Protein AF-A0A7D5NXC2-F1 (afdb_monomer_lite)

Radius of gyration: 28.11 Å; chains: 1; bounding box: 72×36×76 Å

Foldseek 3Di:
DPPVVVVVVVVVVVVVVVVVVVVVVVVVCCLVVVLVVVLVVLLVVLLVVLVVLLVVLLVVLVVPDPDPCNVVLNVLLVVLSVQLSVCVSVVNNVRSLVSLVVNCCALVDPPHPDPDPVSSVSSVVSSVVNNVSSVVSVVVSVVSHPDDPPVPPPDPVSVCLLCVLVPDPLSLVLLVVQVVHKDALVRSCVVSVHDNVRSCVSVVSCVVSVQWDADPPRRIIHGDPSVVVSSVVVVVVCVVVVVD

Secondary structure (DSSP, 8-state):
--HHHHHHHHHHHHHHHHHHHHHHHHHHHHHHHHHHHHHHHHHHHHHHHHHHHHHHHHHHHHHH---TTHHHHHHHHHHHHHHHHHHHHTT-HHHHHHHHHHHHHHHSSTT-----HHHHHHHHHHHHHHHHHHHHHHHHHHHSSS----S-TT-HHHHHHHHGGGSSHHHHHHHHHHHS--B-HHHHHHHHT--HHHHHHHHHHHHHTTSEEE-TTT--EEE-HHHHHHHHHHHHHHHHHTT-

Sequence (244 aa):
MSTDQNEIVERLEALHKDIKELNCMISEAKGDGFRNIIQSKMVELMSETNMERMRSNLDALVASSECPNRKACLEKIRDALALSVSRYKNDDFEGAMLSIKELEGILCSNSSPCKDSACSSIAQNLLRDTKLTMEISEKIKANIGPSVQRDVADDPEGIARALDPLSYPVRVRILLKLDAGESSFSDLSSSLGLRTGHLQHHLRPLCDAGYVSKARGRGRYAITVRGRKALDGAKKLVADIGQE

pLDDT: mean 76.18, std 14.81, range [38.31, 96.94]

Structure (mmCIF, N/CA/C/O backbone):
data_AF-A0A7D5NXC2-F1
#
_entry.id   AF-A0A7D5NXC2-F1
#
loop_
_atom_site.group_PDB
_atom_site.id
_atom_site.type_symbol
_atom_site.label_atom_id
_atom_site.label_alt_id
_atom_site.label_comp_id
_atom_site.label_asym_id
_atom_site.label_entity_id
_atom_site.label_seq_id
_atom_site.pdbx_PDB_ins_code
_atom_site.Cartn_x
_atom_site.Cartn_y
_atom_site.Cartn_z
_atom_site.occupancy
_atom_site.B_iso_or_equiv
_atom_site.auth_seq_id
_atom_site.auth_comp_id
_atom_site.auth_asym_id
_atom_site.auth_atom_id
_atom_site.pdbx_PDB_model_num
ATOM 1 N N . MET A 1 1 ? -44.222 11.421 37.371 1.00 50.66 1 MET A N 1
ATOM 2 C CA . MET A 1 1 ? -42.767 11.655 37.228 1.00 50.66 1 MET A CA 1
ATOM 3 C C . MET A 1 1 ? -42.072 10.659 36.288 1.00 50.66 1 MET A C 1
ATOM 5 O O . MET A 1 1 ? -40.883 10.816 36.077 1.00 50.66 1 MET A O 1
ATOM 9 N N . SER A 1 2 ? -42.765 9.674 35.693 1.00 59.94 2 SER A N 1
ATOM 10 C CA . SER A 1 2 ? -42.147 8.661 34.814 1.00 59.94 2 SER A CA 1
ATOM 11 C C . SER A 1 2 ? -42.141 9.022 33.321 1.00 59.94 2 SER A C 1
ATOM 13 O O . SER A 1 2 ? -41.259 8.576 32.599 1.00 59.94 2 SER A O 1
ATOM 15 N N . THR A 1 3 ? -43.096 9.831 32.853 1.00 57.41 3 THR A N 1
ATOM 16 C CA . THR A 1 3 ? -43.279 10.120 31.419 1.00 57.41 3 THR A CA 1
ATOM 17 C C . THR A 1 3 ? -42.193 11.041 30.850 1.00 57.41 3 THR A C 1
ATOM 19 O O . THR A 1 3 ? -41.604 10.706 29.830 1.00 57.41 3 THR A O 1
ATOM 22 N N . ASP A 1 4 ? -41.833 12.119 31.560 1.00 63.38 4 ASP A N 1
ATOM 23 C CA . ASP A 1 4 ? -40.753 13.039 31.148 1.00 63.38 4 ASP A CA 1
ATOM 24 C C . ASP A 1 4 ? -39.370 12.373 31.135 1.00 63.38 4 ASP A C 1
ATOM 26 O O . ASP A 1 4 ? -38.521 12.696 30.308 1.00 63.38 4 ASP A O 1
ATOM 30 N N . GLN A 1 5 ? -39.117 11.427 32.048 1.00 65.62 5 GLN A N 1
ATOM 31 C CA . GLN A 1 5 ? -37.842 10.707 32.070 1.00 65.62 5 GLN A CA 1
ATOM 32 C C . GLN A 1 5 ? -37.715 9.740 30.890 1.00 65.62 5 GLN A C 1
ATOM 34 O O . GLN A 1 5 ? -36.628 9.635 30.328 1.00 65.62 5 GLN A O 1
ATOM 39 N N . ASN A 1 6 ? -38.806 9.086 30.481 1.00 69.38 6 ASN A N 1
ATOM 40 C CA . ASN A 1 6 ? -38.804 8.233 29.292 1.00 69.38 6 ASN A CA 1
ATOM 41 C C . ASN A 1 6 ? -38.599 9.040 28.006 1.00 69.38 6 ASN A C 1
ATOM 43 O O . ASN A 1 6 ? -37.817 8.626 27.158 1.00 69.38 6 ASN A O 1
ATOM 47 N N . GLU A 1 7 ? -39.218 10.217 27.891 1.00 78.94 7 GLU A N 1
ATOM 48 C CA . GLU A 1 7 ? -39.054 11.067 26.705 1.00 78.94 7 GLU A CA 1
ATOM 49 C C . GLU A 1 7 ? -37.614 11.604 26.573 1.00 78.94 7 GLU A C 1
ATOM 51 O O . GLU A 1 7 ? -37.062 11.702 25.475 1.00 78.94 7 GLU A O 1
ATOM 56 N N . ILE A 1 8 ? -36.954 11.902 27.698 1.00 77.38 8 ILE A N 1
ATOM 57 C CA . ILE A 1 8 ? -35.538 12.299 27.711 1.00 77.38 8 ILE A CA 1
ATOM 58 C C . ILE A 1 8 ? -34.628 11.131 27.306 1.00 77.38 8 ILE A C 1
ATOM 60 O O . ILE A 1 8 ? -33.656 11.344 26.578 1.00 77.38 8 ILE A O 1
ATOM 64 N N . VAL A 1 9 ? -34.928 9.908 27.753 1.00 75.81 9 VAL A N 1
ATOM 65 C CA . VAL A 1 9 ? -34.158 8.708 27.389 1.00 75.81 9 VAL A CA 1
ATOM 66 C C . VAL A 1 9 ? -34.304 8.395 25.899 1.00 75.81 9 VAL A C 1
ATOM 68 O O . VAL A 1 9 ? -33.286 8.220 25.235 1.00 75.81 9 VAL A O 1
ATOM 71 N N . GLU A 1 10 ? -35.515 8.447 25.341 1.00 80.31 10 GLU A N 1
ATOM 72 C CA . GLU A 1 10 ? -35.737 8.248 23.900 1.00 80.31 10 GLU A CA 1
ATOM 73 C C . GLU A 1 10 ? -34.983 9.281 23.051 1.00 80.31 10 GLU A C 1
ATOM 75 O O . GLU A 1 10 ? -34.339 8.935 22.058 1.00 80.31 10 GLU A O 1
ATOM 80 N N . ARG A 1 11 ? -34.983 10.557 23.462 1.00 75.44 11 ARG A N 1
ATOM 81 C CA . ARG A 1 11 ? -34.217 11.600 22.759 1.00 75.44 11 ARG A CA 1
ATOM 82 C C . ARG A 1 11 ? -32.708 11.393 22.864 1.00 75.44 11 ARG A C 1
ATOM 84 O O . ARG A 1 11 ? -31.993 11.698 21.911 1.00 75.44 11 ARG A O 1
ATOM 91 N N . LEU A 1 12 ? -32.211 10.878 23.990 1.00 71.00 12 LEU A N 1
ATOM 92 C CA . LEU A 1 12 ? -30.797 10.531 24.158 1.00 71.00 12 LEU A CA 1
ATOM 93 C C . LEU A 1 12 ? -30.394 9.327 23.302 1.00 71.00 12 LEU A C 1
ATOM 95 O O . LEU A 1 12 ? -29.279 9.304 22.781 1.00 71.00 12 LEU A O 1
ATOM 99 N N . GLU A 1 13 ? -31.270 8.340 23.142 1.00 67.50 13 GLU A N 1
ATOM 100 C CA . GLU A 1 13 ? -31.037 7.189 22.268 1.00 67.50 13 GLU A CA 1
ATOM 101 C C . GLU A 1 13 ? -31.033 7.597 20.790 1.00 67.50 13 GLU A C 1
ATOM 103 O O . GLU A 1 13 ? -30.129 7.199 20.050 1.00 67.50 13 GLU A O 1
ATOM 108 N N . ALA A 1 14 ? -31.959 8.471 20.381 1.00 67.56 14 ALA A N 1
ATOM 109 C CA . ALA A 1 14 ? -31.992 9.043 19.036 1.00 67.56 14 ALA A CA 1
ATOM 110 C C . ALA A 1 14 ? -30.714 9.842 18.717 1.00 67.56 14 ALA A C 1
ATOM 112 O O . ALA A 1 14 ? -30.068 9.603 17.700 1.00 67.56 14 ALA A O 1
ATOM 113 N N . LEU A 1 15 ? -30.265 10.705 19.635 1.00 67.50 15 LEU A N 1
ATOM 114 C CA . LEU A 1 15 ? -29.015 11.460 19.477 1.00 67.50 15 LEU A CA 1
ATOM 115 C C . LEU A 1 15 ? -27.779 10.554 19.379 1.00 67.50 15 LEU A C 1
ATOM 117 O O . LEU A 1 15 ? -26.872 10.821 18.591 1.00 67.50 15 LEU A O 1
ATOM 121 N N . HIS A 1 16 ? -27.724 9.468 20.156 1.00 53.31 16 HIS A N 1
ATOM 122 C CA . HIS A 1 16 ? -26.631 8.499 20.048 1.00 53.31 16 HIS A CA 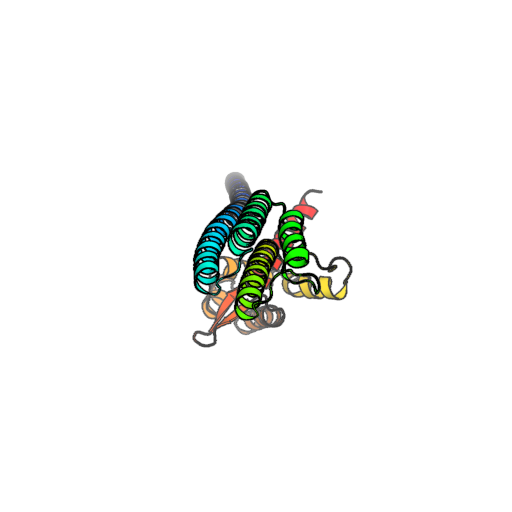1
ATOM 123 C C . HIS A 1 16 ? -26.638 7.758 18.710 1.00 53.31 16 HIS A C 1
ATOM 125 O O . HIS A 1 16 ? -25.561 7.479 18.175 1.00 53.31 16 HIS A O 1
ATOM 131 N N . LYS A 1 17 ? -27.821 7.449 18.166 1.00 57.66 17 LYS A N 1
ATOM 132 C CA . LYS A 1 17 ? -27.970 6.838 16.843 1.00 57.66 17 LYS A CA 1
ATOM 133 C C . LYS A 1 17 ? -27.450 7.773 15.749 1.00 57.66 17 LYS A C 1
ATOM 135 O O . LYS A 1 17 ? -26.584 7.359 14.980 1.00 57.66 17 LYS A O 1
ATOM 140 N N . ASP A 1 18 ? -27.850 9.041 15.773 1.00 60.31 18 ASP A N 1
ATOM 141 C CA . ASP A 1 18 ? -27.423 10.045 14.791 1.00 60.31 18 ASP A CA 1
ATOM 142 C C . ASP A 1 18 ? -25.905 10.282 14.834 1.00 60.31 18 ASP A C 1
ATOM 144 O O . ASP A 1 18 ? -25.238 10.338 13.801 1.00 60.31 18 ASP A O 1
ATOM 148 N N . ILE A 1 19 ? -25.312 10.342 16.035 1.00 56.47 19 ILE A N 1
ATOM 149 C CA . ILE A 1 19 ? -23.853 10.456 16.216 1.00 56.47 19 ILE A CA 1
ATOM 150 C C . ILE A 1 19 ? -23.124 9.222 15.662 1.00 56.47 19 ILE A C 1
ATOM 152 O O . ILE A 1 19 ? -22.004 9.333 15.149 1.00 56.47 19 ILE A O 1
ATOM 156 N N . LYS A 1 20 ? -23.723 8.033 15.772 1.00 47.88 20 LYS A N 1
ATOM 157 C CA . LYS A 1 20 ? -23.150 6.785 15.258 1.00 47.88 20 LYS A CA 1
ATOM 158 C C . LYS A 1 20 ? -23.186 6.756 13.729 1.00 47.88 20 LYS A C 1
ATOM 160 O O . LYS A 1 20 ? -22.176 6.410 13.118 1.00 47.88 20 LYS A O 1
ATOM 165 N N . GLU A 1 21 ? -24.293 7.184 13.129 1.00 50.56 21 GLU A N 1
ATOM 166 C CA . GLU A 1 21 ? -24.455 7.306 11.675 1.00 50.56 21 GLU A CA 1
ATOM 167 C C . GLU A 1 21 ? -23.500 8.354 11.088 1.00 50.56 21 GLU A C 1
ATOM 169 O O . GLU A 1 21 ? -22.779 8.066 10.132 1.00 50.56 21 GLU A O 1
ATOM 174 N N . LEU A 1 22 ? -23.379 9.525 11.723 1.00 46.69 22 LEU A N 1
ATOM 175 C CA . LEU A 1 22 ? -22.403 10.556 11.354 1.00 46.69 22 LEU A CA 1
ATOM 176 C C . LEU A 1 22 ? -20.962 10.051 11.425 1.00 46.69 22 LEU A C 1
ATOM 178 O O . LEU A 1 22 ? -20.172 10.311 10.522 1.00 46.69 22 LEU A O 1
ATOM 182 N N . ASN A 1 23 ? -20.603 9.306 12.470 1.00 43.22 23 ASN A N 1
ATOM 183 C CA . ASN A 1 23 ? -19.264 8.728 12.570 1.00 43.22 23 ASN A CA 1
ATOM 184 C C . ASN A 1 23 ? -19.009 7.650 11.509 1.00 43.22 23 ASN A C 1
ATOM 186 O O . ASN A 1 23 ? -17.873 7.539 11.048 1.00 43.22 23 ASN A O 1
ATOM 190 N N . CYS A 1 24 ? -20.032 6.891 11.105 1.00 41.06 24 CYS A N 1
ATOM 191 C CA . CYS A 1 24 ? -19.924 5.905 10.029 1.00 41.06 24 CYS A CA 1
ATOM 192 C C . CYS A 1 24 ? -19.674 6.600 8.686 1.00 41.06 24 CYS A C 1
ATOM 194 O O . CYS A 1 24 ? -18.652 6.348 8.051 1.00 41.06 24 CYS A O 1
ATOM 196 N N . MET A 1 25 ? -20.504 7.590 8.346 1.00 43.47 25 MET A N 1
ATOM 197 C CA . MET A 1 25 ? -20.352 8.402 7.134 1.00 43.47 25 MET A CA 1
ATOM 198 C C . MET A 1 25 ? -19.004 9.137 7.089 1.00 43.47 25 MET A C 1
ATOM 200 O O . MET A 1 25 ? -18.348 9.190 6.052 1.00 43.47 25 MET A O 1
ATOM 204 N N . ILE A 1 26 ? -18.540 9.680 8.222 1.00 44.59 26 ILE A N 1
ATOM 205 C CA . ILE A 1 26 ? -17.231 10.342 8.321 1.00 44.59 26 ILE A CA 1
ATOM 206 C C . ILE A 1 26 ? -16.085 9.333 8.178 1.00 44.59 26 ILE A C 1
ATOM 208 O O . ILE A 1 26 ? -15.051 9.672 7.603 1.00 44.59 26 ILE A O 1
ATOM 212 N N . SER A 1 27 ? -16.226 8.116 8.706 1.00 43.50 27 SER A N 1
ATOM 213 C CA . SER A 1 27 ? -15.217 7.059 8.579 1.00 43.50 27 SER A CA 1
ATOM 214 C C . SER A 1 27 ? -15.096 6.570 7.132 1.00 43.50 27 SER A C 1
ATOM 216 O O . SER A 1 27 ? -13.987 6.498 6.602 1.00 43.50 27 SER A O 1
ATOM 218 N N . GLU A 1 28 ? -16.229 6.350 6.466 1.00 43.34 28 GLU A N 1
ATOM 219 C CA . GLU A 1 28 ? -16.317 5.980 5.049 1.00 43.34 28 GLU A CA 1
ATOM 220 C C . GLU A 1 28 ? -15.746 7.085 4.146 1.00 43.34 28 GLU A C 1
ATOM 222 O O . GLU A 1 28 ? -14.848 6.834 3.339 1.00 43.34 28 GLU A O 1
ATOM 227 N N . ALA A 1 29 ? -16.149 8.342 4.368 1.00 45.16 29 ALA A N 1
ATOM 228 C CA . ALA A 1 29 ? -15.636 9.495 3.629 1.00 45.16 29 ALA A CA 1
ATOM 229 C C . ALA A 1 29 ? -14.131 9.735 3.854 1.00 45.16 29 ALA A C 1
ATOM 231 O O . ALA A 1 29 ? -13.419 10.132 2.929 1.00 45.16 29 ALA A O 1
ATOM 232 N N . LYS A 1 30 ? -13.611 9.477 5.064 1.00 48.75 30 LYS A N 1
ATOM 233 C CA . LYS A 1 30 ? -12.171 9.571 5.361 1.00 48.75 30 LYS A CA 1
ATOM 234 C C . LYS A 1 30 ? -11.375 8.416 4.759 1.00 48.75 30 LYS A C 1
ATOM 236 O O . LYS A 1 30 ? -10.235 8.643 4.374 1.00 48.75 30 LYS A O 1
ATOM 241 N N . GLY A 1 31 ? -11.936 7.212 4.662 1.00 50.91 31 GLY A N 1
ATOM 242 C CA . GLY A 1 31 ? -11.266 6.049 4.074 1.00 50.91 31 GLY A CA 1
ATOM 243 C C . GLY A 1 31 ? -11.125 6.153 2.555 1.00 50.91 31 GLY A C 1
ATOM 244 O O . GLY A 1 31 ? -10.026 5.986 2.022 1.00 50.91 31 GLY A O 1
ATOM 245 N N . ASP A 1 32 ? -12.215 6.484 1.867 1.00 49.94 32 ASP A N 1
ATOM 246 C CA . ASP A 1 32 ? -12.239 6.557 0.403 1.00 49.94 32 ASP A CA 1
ATOM 247 C C . ASP A 1 32 ? -11.724 7.907 -0.119 1.00 49.94 32 ASP A C 1
ATOM 249 O O . ASP A 1 32 ? -10.974 7.951 -1.095 1.00 49.94 32 ASP A O 1
ATOM 253 N N . GLY A 1 33 ? -12.018 9.012 0.575 1.00 53.09 33 GLY A N 1
ATOM 254 C CA . GLY A 1 33 ? -11.493 10.336 0.231 1.00 53.09 33 GLY A CA 1
ATOM 255 C C . GLY A 1 33 ? -9.973 10.421 0.384 1.00 53.09 33 GLY A C 1
ATOM 256 O O . GLY A 1 33 ? -9.288 10.922 -0.505 1.00 53.09 33 GLY A O 1
ATOM 257 N N . PHE A 1 34 ? -9.411 9.866 1.463 1.00 55.94 34 PHE A N 1
ATOM 258 C CA . PHE A 1 34 ? -7.958 9.819 1.658 1.00 55.94 34 PHE A CA 1
ATOM 259 C C . PHE A 1 34 ? -7.274 8.858 0.676 1.00 55.94 34 PHE A C 1
ATOM 261 O O . PHE A 1 34 ? -6.189 9.173 0.190 1.00 55.94 34 PHE A O 1
ATOM 268 N N . ARG A 1 35 ? -7.923 7.736 0.315 1.00 57.91 35 ARG A N 1
ATOM 269 C CA . ARG A 1 35 ? -7.457 6.834 -0.753 1.00 57.91 35 ARG A CA 1
ATOM 270 C C . ARG A 1 35 ? -7.344 7.572 -2.079 1.00 57.91 35 ARG A C 1
ATOM 272 O O . ARG A 1 35 ? -6.278 7.545 -2.679 1.00 57.91 35 ARG A O 1
ATOM 279 N N . ASN A 1 36 ? -8.404 8.255 -2.501 1.00 55.69 36 ASN A N 1
ATOM 280 C CA . ASN A 1 36 ? -8.428 8.964 -3.778 1.00 55.69 36 ASN A CA 1
ATOM 281 C C . ASN A 1 36 ? -7.403 10.104 -3.806 1.00 55.69 36 ASN A C 1
ATOM 283 O O . ASN A 1 36 ? -6.735 10.305 -4.817 1.00 55.69 36 ASN A O 1
ATOM 287 N N . ILE A 1 37 ? -7.217 10.804 -2.681 1.00 59.91 37 ILE A N 1
ATOM 288 C CA . ILE A 1 37 ? -6.199 11.852 -2.547 1.00 59.91 37 ILE A CA 1
ATOM 289 C C . ILE A 1 37 ? -4.786 11.263 -2.621 1.00 59.91 37 ILE A C 1
ATOM 291 O O . ILE A 1 37 ? -3.964 11.788 -3.368 1.00 59.91 37 ILE A O 1
ATOM 295 N N . ILE A 1 38 ? -4.483 10.176 -1.898 1.00 61.28 38 ILE A N 1
ATOM 296 C CA . ILE A 1 38 ? -3.150 9.557 -1.964 1.00 61.28 38 ILE A CA 1
ATOM 297 C C . ILE A 1 38 ? -2.902 8.929 -3.332 1.00 61.28 38 ILE A C 1
ATOM 299 O O . ILE A 1 38 ? -1.821 9.116 -3.877 1.00 61.28 38 ILE A O 1
ATOM 303 N N . GLN A 1 39 ? -3.873 8.221 -3.906 1.00 59.34 39 GLN A N 1
ATOM 304 C CA . GLN A 1 39 ? -3.755 7.621 -5.233 1.00 59.34 39 GLN A CA 1
ATOM 305 C C . GLN A 1 39 ? -3.491 8.699 -6.284 1.00 59.34 39 GLN A C 1
ATOM 307 O O . GLN A 1 39 ? -2.504 8.606 -7.009 1.00 59.34 39 GLN A O 1
ATOM 312 N N . SER A 1 40 ? -4.302 9.760 -6.303 1.00 63.84 40 SER A N 1
ATOM 313 C CA . SER A 1 40 ? -4.112 10.906 -7.197 1.00 63.84 40 SER A CA 1
ATOM 314 C C . SER A 1 40 ? -2.734 11.544 -7.003 1.00 63.84 40 SER A C 1
ATOM 316 O O . SER A 1 40 ? -1.977 11.704 -7.963 1.00 63.84 40 SER A O 1
ATOM 318 N N . LYS A 1 41 ? -2.337 11.802 -5.747 1.00 65.31 41 LYS A N 1
ATOM 319 C CA . LYS A 1 41 ? -1.047 12.431 -5.448 1.00 65.31 41 LYS A CA 1
ATOM 320 C C . LYS A 1 41 ? 0.148 11.530 -5.762 1.00 65.31 41 LYS A C 1
ATOM 322 O O . LYS A 1 41 ? 1.199 12.027 -6.152 1.00 65.31 41 LYS A O 1
ATOM 327 N N . MET A 1 42 ? 0.002 10.215 -5.624 1.00 65.44 42 MET A N 1
ATOM 328 C CA . MET A 1 42 ? 1.026 9.246 -6.006 1.00 65.44 42 MET A CA 1
ATOM 329 C C . MET A 1 42 ? 1.184 9.161 -7.512 1.00 65.44 42 MET A C 1
ATOM 331 O O . MET A 1 42 ? 2.315 9.230 -7.973 1.00 65.44 42 MET A O 1
ATOM 335 N N . VAL A 1 43 ? 0.094 9.055 -8.278 1.00 66.19 43 VAL A N 1
ATOM 336 C CA . VAL A 1 43 ? 0.161 9.071 -9.749 1.00 66.19 43 VAL A CA 1
ATOM 337 C C . VAL A 1 43 ? 0.821 10.362 -10.245 1.00 66.19 43 VAL A C 1
ATOM 339 O O . VAL A 1 43 ? 1.651 10.313 -11.155 1.00 66.19 43 VAL A O 1
ATOM 342 N N . GLU A 1 44 ? 0.522 11.499 -9.615 1.00 67.44 44 GLU A N 1
ATOM 343 C CA . GLU A 1 44 ? 1.128 12.798 -9.919 1.00 67.44 44 GLU A CA 1
ATOM 344 C C . GLU A 1 44 ? 2.640 12.826 -9.618 1.00 67.44 44 GLU A C 1
ATOM 346 O O . GLU A 1 44 ? 3.436 12.997 -10.542 1.00 67.44 44 GLU A O 1
ATOM 351 N N . LEU A 1 45 ? 3.054 12.551 -8.372 1.00 66.69 45 LEU A N 1
ATOM 352 C CA . LEU A 1 45 ? 4.470 12.541 -7.958 1.00 66.69 45 LEU A CA 1
ATOM 353 C C . LEU A 1 45 ? 5.313 11.539 -8.755 1.00 66.69 45 LEU A C 1
ATOM 355 O O . LEU A 1 45 ? 6.482 11.784 -9.054 1.00 66.69 45 LEU A O 1
ATOM 359 N N . MET A 1 46 ? 4.720 10.402 -9.104 1.00 64.12 46 MET A N 1
ATOM 360 C CA . MET A 1 46 ? 5.349 9.365 -9.913 1.00 64.12 46 MET A CA 1
ATOM 361 C C . MET A 1 46 ? 5.545 9.794 -11.354 1.00 64.12 46 MET A C 1
ATOM 363 O O . MET A 1 46 ? 6.602 9.547 -11.929 1.00 64.12 46 MET A O 1
ATOM 367 N N . SER A 1 47 ? 4.547 10.462 -11.926 1.00 66.88 47 SER A N 1
ATOM 368 C CA . SER A 1 47 ? 4.650 11.027 -13.265 1.00 66.88 47 SER A CA 1
ATOM 369 C C . SER A 1 47 ? 5.730 12.105 -13.316 1.00 66.88 47 SER A C 1
ATOM 371 O O . SER A 1 47 ? 6.540 12.097 -14.233 1.00 66.88 47 SER A O 1
ATOM 373 N N . GLU A 1 48 ? 5.793 12.990 -12.320 1.00 68.06 48 GLU A N 1
ATOM 374 C CA . GLU A 1 48 ? 6.820 14.037 -12.227 1.00 68.06 48 GLU A CA 1
ATOM 375 C C . GLU A 1 48 ? 8.227 13.447 -12.046 1.00 68.06 48 GLU A C 1
ATOM 377 O O . GLU A 1 48 ? 9.146 13.777 -12.797 1.00 68.06 48 GLU A O 1
ATOM 382 N N . THR A 1 49 ? 8.385 12.508 -11.108 1.00 64.75 49 THR A N 1
ATOM 383 C CA . THR A 1 49 ? 9.676 11.863 -10.815 1.00 64.75 49 THR A CA 1
ATOM 384 C C . THR A 1 49 ? 10.177 11.029 -11.996 1.00 64.75 49 THR A C 1
ATOM 386 O O . THR A 1 49 ? 11.360 11.098 -12.335 1.00 64.75 49 THR A O 1
ATOM 389 N N . ASN A 1 50 ? 9.300 10.260 -12.652 1.00 65.38 50 ASN A N 1
ATOM 390 C CA . ASN A 1 50 ? 9.667 9.476 -13.833 1.00 65.38 50 ASN A CA 1
ATOM 391 C C . ASN A 1 50 ? 10.024 10.371 -15.020 1.00 65.38 50 ASN A C 1
ATOM 393 O O . ASN A 1 50 ? 10.975 10.064 -15.733 1.00 65.38 50 ASN A O 1
ATOM 397 N N . MET A 1 51 ? 9.308 11.480 -15.225 1.00 67.50 51 MET A N 1
ATOM 398 C CA . MET A 1 51 ? 9.600 12.416 -16.314 1.00 67.50 51 MET A CA 1
ATOM 399 C C . MET A 1 51 ? 10.943 13.131 -16.112 1.00 67.50 51 MET A C 1
ATOM 401 O O . MET A 1 51 ? 11.712 13.240 -17.067 1.00 67.50 51 MET A O 1
ATOM 405 N N . GLU A 1 52 ? 11.274 13.553 -14.886 1.00 70.25 52 GLU A N 1
ATOM 406 C CA . GLU A 1 52 ? 12.579 14.170 -14.603 1.00 70.25 52 GLU A CA 1
ATOM 407 C C . GLU A 1 52 ? 13.721 13.151 -14.733 1.00 70.25 52 GLU A C 1
ATOM 409 O O . GLU A 1 52 ? 14.713 13.419 -15.410 1.00 70.25 52 GLU A O 1
ATOM 414 N N . ARG A 1 53 ? 13.558 11.936 -14.182 1.00 68.88 53 ARG A N 1
ATOM 415 C CA . ARG A 1 53 ? 14.538 10.846 -14.352 1.00 68.88 53 ARG A CA 1
ATOM 416 C C . ARG A 1 53 ? 14.728 10.457 -15.812 1.00 68.88 53 ARG A C 1
ATOM 418 O O . ARG A 1 53 ? 15.854 10.194 -16.230 1.00 68.88 53 ARG A O 1
ATOM 425 N N . MET A 1 54 ? 13.650 10.409 -16.589 1.00 68.62 54 MET A N 1
ATOM 426 C CA . MET A 1 54 ? 13.711 10.160 -18.025 1.00 68.62 54 MET A CA 1
ATOM 427 C C . MET A 1 54 ? 14.540 11.244 -18.714 1.00 68.62 54 MET A C 1
ATOM 429 O O . MET A 1 54 ? 15.417 10.908 -19.503 1.00 68.62 54 MET A O 1
ATOM 433 N N . ARG A 1 55 ? 14.318 12.522 -18.384 1.00 68.19 55 ARG A N 1
ATOM 434 C CA . ARG A 1 55 ? 15.084 13.636 -18.952 1.00 68.19 55 ARG A CA 1
ATOM 435 C C . ARG A 1 55 ? 16.573 13.536 -18.614 1.00 68.19 55 ARG A C 1
ATOM 437 O O . ARG A 1 55 ? 17.388 13.523 -19.528 1.00 68.19 55 ARG A O 1
ATOM 444 N N . SER A 1 56 ? 16.924 13.351 -17.340 1.00 73.19 56 SER A N 1
ATOM 445 C CA . SER A 1 56 ? 18.329 13.219 -16.923 1.00 73.19 56 SER A CA 1
ATOM 446 C C . SER A 1 56 ? 19.033 12.009 -17.552 1.00 73.19 56 SER A C 1
ATOM 448 O O . SER A 1 56 ? 20.197 12.102 -17.937 1.00 73.19 56 SER A O 1
ATOM 450 N N . ASN A 1 57 ? 18.344 10.873 -17.693 1.00 69.00 57 ASN A N 1
ATOM 451 C CA . ASN A 1 57 ? 18.915 9.683 -18.330 1.00 69.00 57 ASN A CA 1
ATOM 452 C C . ASN A 1 57 ? 19.010 9.815 -19.856 1.00 69.00 57 ASN A C 1
ATOM 454 O O . ASN A 1 57 ? 19.962 9.306 -20.443 1.00 69.00 57 ASN A O 1
ATOM 458 N N . LEU A 1 58 ? 18.069 10.508 -20.508 1.00 70.25 58 LEU A N 1
ATOM 459 C CA . LEU A 1 58 ? 18.175 10.865 -21.927 1.00 70.25 58 LEU A CA 1
ATOM 460 C C . LEU A 1 58 ? 19.400 11.762 -22.163 1.00 70.25 58 LEU A C 1
ATOM 462 O O . LEU A 1 58 ? 20.171 11.487 -23.079 1.00 70.25 58 LEU A O 1
ATOM 466 N N . ASP A 1 59 ? 19.632 12.759 -21.306 1.00 77.25 59 ASP A N 1
ATOM 467 C CA . ASP A 1 59 ? 20.816 13.628 -21.374 1.00 77.25 59 ASP A CA 1
ATOM 468 C C . ASP A 1 59 ? 22.118 12.830 -21.164 1.00 77.25 59 ASP A C 1
ATOM 470 O O . ASP A 1 59 ? 23.086 12.991 -21.913 1.00 77.25 59 ASP A O 1
ATOM 474 N N . ALA A 1 60 ? 22.128 11.893 -20.208 1.00 72.38 60 ALA A N 1
ATOM 475 C CA . ALA A 1 60 ? 23.255 10.986 -19.984 1.00 72.38 60 ALA A CA 1
ATOM 476 C C . ALA A 1 60 ? 23.504 10.046 -21.181 1.00 72.38 60 ALA A C 1
ATOM 478 O O . ALA A 1 60 ? 24.652 9.835 -21.575 1.00 72.38 60 ALA A O 1
ATOM 479 N N . LEU A 1 61 ? 22.448 9.518 -21.810 1.00 70.81 61 LEU A N 1
ATOM 480 C CA . LEU A 1 61 ? 22.553 8.698 -23.022 1.00 70.81 61 LEU A CA 1
ATOM 481 C C . LEU A 1 61 ? 23.133 9.499 -24.192 1.00 70.81 61 LEU A C 1
ATOM 483 O O . LEU A 1 61 ? 23.995 8.986 -24.910 1.00 70.81 61 LEU A O 1
ATOM 487 N N . VAL A 1 62 ? 22.713 10.758 -24.355 1.00 72.75 62 VAL A N 1
ATOM 488 C CA . VAL A 1 62 ? 23.263 11.679 -25.361 1.00 72.75 62 VAL A CA 1
ATOM 489 C C . VAL A 1 62 ? 24.761 11.903 -25.143 1.00 72.75 62 VAL A C 1
ATOM 491 O O . VAL A 1 62 ? 25.519 11.861 -26.112 1.00 72.75 62 VAL A O 1
ATOM 494 N N . ALA A 1 63 ? 25.196 12.074 -23.893 1.00 73.06 63 ALA A N 1
ATOM 495 C CA . ALA A 1 63 ? 26.597 12.304 -23.542 1.00 73.06 63 ALA A CA 1
ATOM 496 C C . ALA A 1 63 ? 27.483 11.040 -23.592 1.00 73.06 63 ALA A C 1
ATOM 498 O O . ALA A 1 63 ? 28.698 11.155 -23.720 1.00 73.06 63 ALA A O 1
ATOM 499 N N . SER A 1 64 ? 26.897 9.843 -23.485 1.00 67.94 64 SER A N 1
ATOM 500 C CA . SER A 1 64 ? 27.645 8.592 -23.264 1.00 67.94 64 SER A CA 1
ATOM 501 C C . SER A 1 64 ? 28.251 7.928 -24.506 1.00 67.94 64 SER A C 1
ATOM 503 O O . SER A 1 64 ? 29.181 7.143 -24.350 1.00 67.94 64 SER A O 1
ATOM 505 N N . SER A 1 65 ? 27.741 8.183 -25.722 1.00 66.62 65 SER A N 1
ATOM 506 C CA . SER A 1 65 ? 28.206 7.465 -26.924 1.00 66.62 65 SER A CA 1
ATOM 507 C C . SER A 1 65 ? 28.032 8.239 -28.233 1.00 66.62 65 SER A C 1
ATOM 509 O O . SER A 1 65 ? 27.012 8.897 -28.456 1.00 66.62 65 SER A O 1
ATOM 511 N N . GLU A 1 66 ? 28.984 8.086 -29.158 1.00 73.62 66 GLU A N 1
ATOM 512 C CA . GLU A 1 66 ? 28.873 8.512 -30.563 1.00 73.62 66 GLU A CA 1
ATOM 513 C C . GLU A 1 66 ? 28.232 7.403 -31.418 1.00 73.62 66 GLU A C 1
ATOM 515 O O . GLU A 1 66 ? 28.820 6.860 -32.351 1.00 73.62 66 GLU A O 1
ATOM 520 N N . CYS A 1 67 ? 27.007 7.006 -31.066 1.00 76.88 67 CYS A N 1
ATOM 521 C CA . CYS A 1 67 ? 26.294 5.939 -31.768 1.00 76.88 67 CYS A CA 1
ATOM 522 C C . CYS A 1 67 ? 25.531 6.474 -33.005 1.00 76.88 67 CYS A C 1
ATOM 524 O O . CYS A 1 67 ? 24.703 7.381 -32.859 1.00 76.88 67 CYS A O 1
ATOM 526 N N . PRO A 1 68 ? 25.692 5.879 -34.209 1.00 79.94 68 PRO A N 1
ATOM 527 C CA . PRO A 1 68 ? 24.952 6.287 -35.413 1.00 79.94 68 PRO A CA 1
ATOM 528 C C . PRO A 1 68 ? 23.428 6.154 -35.273 1.00 79.94 68 PRO A C 1
ATOM 530 O O . PRO A 1 68 ? 22.670 6.934 -35.843 1.00 79.94 68 PRO A O 1
ATOM 533 N N . ASN A 1 69 ? 22.973 5.194 -34.463 1.00 79.44 69 ASN A N 1
ATOM 534 C CA . ASN A 1 69 ? 21.554 4.919 -34.221 1.00 79.44 69 ASN A CA 1
ATOM 535 C C . ASN A 1 69 ? 20.984 5.693 -33.020 1.00 79.44 69 ASN A C 1
ATOM 537 O O . ASN A 1 69 ? 19.823 5.496 -32.659 1.00 79.44 69 ASN A O 1
ATOM 541 N N . ARG A 1 70 ? 21.777 6.571 -32.388 1.00 79.69 70 ARG A N 1
ATOM 542 C CA . ARG A 1 70 ? 21.429 7.257 -31.134 1.00 79.69 70 ARG A CA 1
ATOM 543 C C . ARG A 1 70 ? 20.110 8.013 -31.223 1.00 79.69 70 ARG A C 1
ATOM 545 O O . ARG A 1 70 ? 19.278 7.861 -30.341 1.00 79.69 70 ARG A O 1
ATOM 552 N N . LYS A 1 71 ? 19.890 8.776 -32.298 1.00 81.62 71 LYS A N 1
ATOM 553 C CA . LYS A 1 71 ? 18.657 9.559 -32.472 1.00 81.62 71 LYS A CA 1
ATOM 554 C C . LYS A 1 71 ? 17.414 8.661 -32.467 1.00 81.62 71 LYS A C 1
ATOM 556 O O . LYS A 1 71 ? 16.518 8.875 -31.662 1.00 81.62 71 LYS A O 1
ATOM 561 N N . ALA A 1 72 ? 17.408 7.619 -33.299 1.00 83.44 72 ALA A N 1
ATOM 562 C CA . ALA A 1 72 ? 16.295 6.676 -33.383 1.00 83.44 72 ALA A CA 1
ATOM 563 C C . ALA A 1 72 ? 16.099 5.876 -32.081 1.00 83.44 72 ALA A C 1
ATOM 565 O O . ALA A 1 72 ? 14.971 5.577 -31.697 1.00 83.44 72 ALA A O 1
ATOM 566 N N . CYS A 1 73 ? 17.190 5.540 -31.383 1.00 83.50 73 CYS A N 1
ATOM 567 C CA . CYS A 1 73 ? 17.140 4.878 -30.080 1.00 83.50 73 CYS A CA 1
ATOM 568 C C . CYS A 1 73 ? 16.473 5.771 -29.021 1.00 83.50 73 CYS A C 1
ATOM 570 O O . CYS A 1 73 ? 15.536 5.341 -28.355 1.00 83.50 73 CYS A O 1
ATOM 572 N N . LEU A 1 74 ? 16.905 7.032 -28.917 1.00 81.81 74 LEU A N 1
ATOM 573 C CA . LEU A 1 74 ? 16.347 8.007 -27.978 1.00 81.81 74 LEU A CA 1
ATOM 574 C C . LEU A 1 74 ? 14.869 8.291 -28.257 1.00 81.81 74 LEU A C 1
ATOM 576 O O . LEU A 1 74 ? 14.089 8.385 -27.313 1.00 81.81 74 LEU A O 1
ATOM 580 N N . GLU A 1 75 ? 14.472 8.388 -29.529 1.00 84.75 75 GLU A N 1
ATOM 581 C CA . GLU A 1 75 ? 13.064 8.547 -29.911 1.00 84.75 75 GLU A CA 1
ATOM 582 C C . GLU A 1 75 ? 12.228 7.354 -29.438 1.00 84.75 75 GLU A C 1
ATOM 584 O O . GLU A 1 75 ? 11.246 7.552 -28.730 1.00 84.75 75 GLU A O 1
ATOM 589 N N . LYS A 1 76 ? 12.669 6.116 -29.701 1.00 86.00 76 LYS A N 1
ATOM 590 C CA . LYS A 1 76 ? 11.969 4.914 -29.214 1.00 86.00 76 LYS A CA 1
ATOM 591 C C . LYS A 1 76 ? 11.871 4.856 -27.689 1.00 86.00 76 LYS A C 1
ATOM 593 O O . LYS A 1 76 ? 10.819 4.499 -27.166 1.00 86.00 76 LYS A O 1
ATOM 598 N N . ILE A 1 77 ? 12.952 5.201 -26.984 1.00 85.00 77 ILE A N 1
ATOM 599 C CA . ILE A 1 77 ? 12.976 5.241 -25.516 1.00 85.00 77 ILE A CA 1
ATOM 600 C C . ILE A 1 77 ? 11.961 6.257 -24.997 1.00 85.00 77 ILE A C 1
ATOM 602 O O . ILE A 1 77 ? 11.117 5.921 -24.169 1.00 85.00 77 ILE A O 1
ATOM 606 N N . ARG A 1 78 ? 12.011 7.486 -25.515 1.00 84.38 78 ARG A N 1
ATOM 607 C CA . ARG A 1 78 ? 11.104 8.567 -25.128 1.00 84.38 78 ARG A CA 1
ATOM 608 C C . ARG A 1 78 ? 9.647 8.196 -25.392 1.00 84.38 78 ARG A C 1
ATOM 610 O O . ARG A 1 78 ? 8.810 8.401 -24.519 1.00 84.38 78 ARG A O 1
ATOM 617 N N . ASP A 1 79 ? 9.347 7.656 -26.568 1.00 86.75 79 ASP A N 1
ATOM 618 C CA . ASP A 1 79 ? 7.972 7.384 -26.983 1.00 86.75 79 ASP A CA 1
ATOM 619 C C . ASP A 1 79 ? 7.361 6.238 -26.156 1.00 86.75 79 ASP A C 1
ATOM 621 O O . ASP A 1 79 ? 6.230 6.354 -25.680 1.00 86.75 79 ASP A O 1
ATOM 625 N N . ALA A 1 80 ? 8.122 5.169 -25.890 1.00 86.25 80 ALA A N 1
ATOM 626 C CA . ALA A 1 80 ? 7.654 4.072 -25.044 1.00 86.25 80 ALA A CA 1
ATOM 627 C C . ALA A 1 80 ? 7.484 4.497 -23.577 1.00 86.25 80 ALA A C 1
ATOM 629 O O . ALA A 1 80 ? 6.505 4.112 -22.935 1.00 86.25 80 ALA A O 1
ATOM 630 N N . LEU A 1 81 ? 8.401 5.316 -23.046 1.00 83.88 81 LEU A N 1
ATOM 631 C CA . LEU A 1 81 ? 8.291 5.836 -21.684 1.00 83.88 81 LEU A CA 1
ATOM 632 C C . LEU A 1 81 ? 7.095 6.784 -21.548 1.00 83.88 81 LEU A C 1
ATOM 634 O O . LEU A 1 81 ? 6.297 6.613 -20.629 1.00 83.88 81 LEU A O 1
ATOM 638 N N . ALA A 1 82 ? 6.893 7.707 -22.491 1.00 84.25 82 ALA A N 1
ATOM 639 C CA . ALA A 1 82 ? 5.723 8.583 -22.510 1.00 84.25 82 ALA A CA 1
ATOM 640 C C . ALA A 1 82 ? 4.409 7.786 -22.592 1.00 84.25 82 ALA A C 1
ATOM 642 O O . ALA A 1 82 ? 3.465 8.068 -21.848 1.00 84.25 82 ALA A O 1
ATOM 643 N N . LEU A 1 83 ? 4.365 6.747 -23.434 1.00 88.19 83 LEU A N 1
ATOM 644 C CA . LEU A 1 83 ? 3.220 5.843 -23.527 1.00 88.19 83 LEU A CA 1
ATOM 645 C C . LEU A 1 83 ? 2.981 5.095 -22.210 1.00 88.19 83 LEU A C 1
ATOM 647 O O . LEU A 1 83 ? 1.842 5.017 -21.757 1.00 88.19 83 LEU A O 1
ATOM 651 N N . SER A 1 84 ? 4.036 4.580 -21.572 1.00 87.00 84 SER A N 1
ATOM 652 C CA . SER A 1 84 ? 3.927 3.879 -20.286 1.00 87.00 84 SER A CA 1
ATOM 653 C C . SER A 1 84 ? 3.390 4.791 -19.177 1.00 87.00 84 SER A C 1
ATOM 655 O O . SER A 1 84 ? 2.492 4.395 -18.439 1.00 87.00 84 SER A O 1
ATOM 657 N N . VAL A 1 85 ? 3.847 6.047 -19.116 1.00 83.00 85 VAL A N 1
ATOM 658 C CA . VAL A 1 85 ? 3.346 7.050 -18.165 1.00 83.00 85 VAL A CA 1
ATOM 659 C C . VAL A 1 85 ? 1.882 7.373 -18.448 1.00 83.00 85 VAL A C 1
ATOM 661 O O . VAL A 1 85 ? 1.083 7.446 -17.519 1.00 83.00 85 VAL A O 1
ATOM 664 N N . SER A 1 86 ? 1.503 7.539 -19.718 1.00 84.56 86 SER A N 1
ATOM 665 C CA . SER A 1 86 ? 0.112 7.811 -20.087 1.00 84.56 86 SER A CA 1
ATOM 666 C C . SER A 1 86 ? -0.821 6.649 -19.748 1.00 84.56 86 SER A C 1
ATOM 668 O O . SER A 1 86 ? -1.922 6.895 -19.268 1.00 84.56 86 SER A O 1
ATOM 670 N N . ARG A 1 87 ? -0.407 5.400 -19.994 1.00 87.31 87 ARG A N 1
ATOM 671 C CA . ARG A 1 87 ? -1.185 4.205 -19.630 1.00 87.31 87 ARG A CA 1
ATOM 672 C C . ARG A 1 87 ? -1.344 4.098 -18.117 1.00 87.31 87 ARG A C 1
ATOM 674 O O . ARG A 1 87 ? -2.464 3.995 -17.632 1.00 87.31 87 ARG A O 1
ATOM 681 N N . TYR A 1 88 ? -0.252 4.276 -17.375 1.00 81.94 88 TYR A N 1
ATOM 682 C CA . TYR A 1 88 ? -0.274 4.257 -15.915 1.00 81.94 88 TYR A CA 1
ATOM 683 C C . TYR A 1 88 ? -1.184 5.350 -15.321 1.00 81.94 88 TYR A C 1
ATOM 685 O O . TYR A 1 88 ? -1.944 5.084 -14.395 1.00 81.94 88 TYR A O 1
ATOM 693 N N . LYS A 1 89 ? -1.178 6.568 -15.887 1.00 78.62 89 LYS A N 1
ATOM 694 C CA . LYS A 1 89 ? -2.101 7.653 -15.494 1.00 78.62 89 LYS A CA 1
ATOM 695 C C . LYS A 1 89 ? -3.578 7.306 -15.692 1.00 78.62 89 LYS A C 1
ATOM 697 O O . LYS A 1 89 ? -4.415 7.839 -14.974 1.00 78.62 89 LYS A O 1
ATOM 702 N N . ASN A 1 90 ? -3.880 6.441 -16.654 1.00 81.81 90 ASN A N 1
ATOM 703 C CA . ASN A 1 90 ? -5.232 5.994 -16.979 1.00 81.81 90 ASN A CA 1
ATOM 704 C C . ASN A 1 90 ? -5.580 4.652 -16.304 1.00 81.81 90 ASN A C 1
ATOM 706 O O . ASN A 1 90 ? -6.444 3.936 -16.800 1.00 81.81 90 ASN A O 1
ATOM 710 N N . ASP A 1 91 ? -4.894 4.300 -15.207 1.00 77.31 91 ASP A N 1
ATOM 711 C CA . ASP A 1 91 ? -5.054 3.043 -14.455 1.00 77.31 91 ASP A CA 1
ATOM 712 C C . ASP A 1 91 ? -4.796 1.753 -15.271 1.00 77.31 91 ASP A C 1
ATOM 714 O O . ASP A 1 91 ? -5.134 0.652 -14.839 1.00 77.31 91 ASP A O 1
ATOM 718 N N . ASP A 1 92 ? -4.115 1.855 -16.414 1.00 84.62 92 ASP A N 1
ATOM 719 C CA . ASP A 1 92 ? -3.677 0.717 -17.229 1.00 84.62 92 ASP A CA 1
ATOM 720 C C . ASP A 1 92 ? -2.237 0.310 -16.863 1.00 84.62 92 ASP A C 1
ATOM 722 O O . ASP A 1 92 ? -1.272 0.580 -17.587 1.00 84.62 92 ASP A O 1
ATOM 726 N N . PHE A 1 93 ? -2.077 -0.308 -15.687 1.00 86.38 93 PHE A N 1
ATOM 727 C CA . PHE A 1 93 ? -0.775 -0.783 -15.199 1.00 86.38 93 PHE A CA 1
ATOM 728 C C . PHE A 1 93 ? -0.186 -1.877 -16.100 1.00 86.38 93 PHE A C 1
ATOM 730 O O . PHE A 1 93 ? 0.977 -1.795 -16.498 1.00 86.38 93 PHE A O 1
ATOM 737 N N . GLU A 1 94 ? -0.990 -2.877 -16.461 1.00 90.12 94 GLU A N 1
ATOM 738 C CA . GLU A 1 94 ? -0.549 -3.992 -17.306 1.00 90.12 94 GLU A CA 1
ATOM 739 C C . GLU A 1 94 ? -0.083 -3.495 -18.681 1.00 90.12 94 GLU A C 1
ATOM 741 O O . GLU A 1 94 ? 1.005 -3.851 -19.142 1.00 90.12 94 GLU A O 1
ATOM 746 N N . GLY A 1 95 ? -0.840 -2.596 -19.315 1.00 90.56 95 GLY A N 1
ATOM 747 C CA . GLY A 1 95 ? -0.441 -1.987 -20.578 1.00 90.56 95 GLY A CA 1
ATOM 748 C C . GLY A 1 95 ? 0.797 -1.099 -20.453 1.00 90.56 95 GLY A C 1
ATOM 749 O O . GLY A 1 95 ? 1.621 -1.077 -21.373 1.00 90.56 95 GLY A O 1
ATOM 750 N N . ALA A 1 96 ? 0.977 -0.382 -19.338 1.00 89.94 96 ALA A N 1
ATOM 751 C CA . ALA A 1 96 ? 2.195 0.390 -19.082 1.00 89.94 96 ALA A CA 1
ATOM 752 C C . ALA A 1 96 ? 3.434 -0.516 -18.989 1.00 89.94 96 ALA A C 1
ATOM 754 O O . ALA A 1 96 ? 4.463 -0.234 -19.610 1.00 89.94 96 ALA A O 1
ATOM 755 N N . MET A 1 97 ? 3.312 -1.635 -18.276 1.00 90.25 97 MET A N 1
ATOM 756 C CA . MET A 1 97 ? 4.371 -2.630 -18.114 1.00 90.25 97 MET A CA 1
ATOM 757 C C . MET A 1 97 ? 4.712 -3.345 -19.423 1.00 90.25 97 MET A C 1
ATOM 759 O O . MET A 1 97 ? 5.890 -3.578 -19.710 1.00 90.25 97 MET A O 1
ATOM 763 N N . LEU A 1 98 ? 3.704 -3.649 -20.245 1.00 92.12 98 LEU A N 1
ATOM 764 C CA . LEU A 1 98 ? 3.906 -4.212 -21.579 1.00 92.12 98 LEU A CA 1
ATOM 765 C C . LEU A 1 98 ? 4.703 -3.263 -22.485 1.00 92.12 98 LEU A C 1
ATOM 767 O O . LEU A 1 98 ? 5.661 -3.719 -23.104 1.00 92.12 98 LEU A O 1
ATOM 771 N N . SER A 1 99 ? 4.406 -1.955 -22.491 1.00 90.06 99 SER A N 1
ATOM 772 C CA . SER A 1 99 ? 5.169 -0.965 -23.280 1.00 90.06 99 SER A CA 1
ATOM 773 C C . SER A 1 99 ? 6.663 -0.969 -22.943 1.00 90.06 99 SER A C 1
ATOM 775 O O . SER A 1 99 ? 7.514 -0.891 -23.830 1.00 90.06 99 SER A O 1
ATOM 777 N N . ILE A 1 100 ? 6.993 -1.054 -21.650 1.00 88.69 100 ILE A N 1
ATOM 778 C CA . ILE A 1 100 ? 8.386 -1.078 -21.185 1.00 88.69 100 ILE A CA 1
ATOM 779 C C . ILE A 1 100 ? 9.051 -2.393 -21.603 1.00 88.69 100 ILE A C 1
ATOM 781 O O . ILE A 1 100 ? 10.170 -2.377 -22.112 1.00 88.69 100 ILE A O 1
ATOM 785 N N . LYS A 1 101 ? 8.352 -3.524 -21.448 1.00 89.62 101 LYS A N 1
ATOM 786 C CA . LYS A 1 101 ? 8.853 -4.858 -21.810 1.00 89.62 101 LYS A CA 1
ATOM 787 C C . LYS A 1 101 ? 9.125 -4.998 -23.311 1.00 89.62 101 LYS A C 1
ATOM 789 O O . LYS A 1 101 ? 10.125 -5.601 -23.696 1.00 89.62 101 LYS A O 1
ATOM 794 N N . GLU A 1 102 ? 8.262 -4.443 -24.158 1.00 89.19 102 GLU A N 1
ATOM 795 C CA . GLU A 1 102 ? 8.464 -4.413 -25.612 1.00 89.19 102 GLU A CA 1
ATOM 796 C C . GLU A 1 102 ? 9.735 -3.644 -25.981 1.00 89.19 102 GLU A C 1
ATOM 798 O O . GLU A 1 102 ? 10.553 -4.126 -26.769 1.00 89.19 102 GLU A O 1
ATOM 803 N N . LEU A 1 103 ? 9.952 -2.482 -25.358 1.00 87.06 103 LEU A N 1
ATOM 804 C CA . LEU A 1 103 ? 11.169 -1.703 -25.557 1.00 87.06 103 LEU A CA 1
ATOM 805 C C . LEU A 1 103 ? 12.417 -2.448 -25.056 1.00 87.06 103 LEU A C 1
ATOM 807 O O . LEU A 1 103 ? 13.451 -2.445 -25.726 1.00 87.06 103 LEU A O 1
ATOM 811 N N . GLU A 1 104 ? 12.318 -3.128 -23.916 1.00 85.81 104 GLU A N 1
ATOM 812 C CA . GLU A 1 104 ? 13.385 -3.962 -23.357 1.00 85.81 104 GLU A CA 1
ATOM 813 C C . GLU A 1 104 ? 13.770 -5.096 -24.324 1.00 85.81 104 GLU A C 1
ATOM 815 O O . GLU A 1 104 ? 14.954 -5.326 -24.570 1.00 85.81 104 GLU A O 1
ATOM 820 N N . GLY A 1 105 ? 12.785 -5.734 -24.967 1.00 83.75 105 GLY A N 1
ATOM 821 C CA . GLY A 1 105 ? 13.009 -6.747 -26.003 1.00 83.75 105 GLY A CA 1
ATOM 822 C C . GLY A 1 105 ? 13.749 -6.217 -27.237 1.00 83.75 105 GLY A C 1
ATOM 823 O O . GLY A 1 105 ? 14.524 -6.946 -27.858 1.00 83.75 105 GLY A O 1
ATOM 824 N N . ILE A 1 106 ? 13.576 -4.937 -27.571 1.00 81.12 106 ILE A N 1
ATOM 825 C CA . ILE A 1 106 ? 14.273 -4.287 -28.690 1.00 81.12 106 ILE A CA 1
ATOM 826 C C . ILE A 1 106 ? 15.700 -3.881 -28.295 1.00 81.12 106 ILE A C 1
ATOM 828 O O . ILE A 1 106 ? 16.629 -4.054 -29.083 1.00 81.12 106 ILE A O 1
ATOM 832 N N . LEU A 1 107 ? 15.881 -3.326 -27.093 1.00 77.06 107 LEU A N 1
ATOM 833 C CA . LEU A 1 107 ? 17.143 -2.706 -26.673 1.00 77.06 107 LEU A CA 1
ATOM 834 C C . LEU A 1 107 ? 18.110 -3.663 -25.968 1.00 77.06 107 LEU A C 1
ATOM 836 O O . LEU A 1 107 ? 19.320 -3.449 -26.034 1.00 77.06 107 LEU A O 1
ATOM 840 N N . CYS A 1 108 ? 17.598 -4.695 -25.299 1.00 70.00 108 CYS A N 1
ATOM 841 C CA . CYS A 1 108 ? 18.359 -5.551 -24.381 1.00 70.00 108 CYS A CA 1
ATOM 842 C C . CYS A 1 108 ? 18.430 -7.016 -24.832 1.00 70.00 108 CYS A C 1
ATOM 844 O O . CYS A 1 108 ? 18.963 -7.857 -24.112 1.00 70.00 108 CYS A O 1
ATOM 846 N N . SER A 1 109 ? 17.892 -7.343 -26.007 1.00 69.56 109 SER A N 1
ATOM 847 C CA . SER A 1 109 ? 18.027 -8.675 -26.593 1.00 69.56 109 SER A CA 1
ATOM 848 C C . SER A 1 109 ? 19.427 -8.898 -27.170 1.00 69.56 109 SER A C 1
ATOM 850 O O . SER A 1 109 ? 20.132 -7.955 -27.526 1.00 69.56 109 SER A O 1
ATOM 852 N N . ASN A 1 110 ? 19.802 -10.169 -27.355 1.00 64.38 110 ASN A N 1
ATOM 853 C CA . ASN A 1 110 ? 21.035 -10.562 -28.057 1.00 64.38 110 ASN A CA 1
ATOM 854 C C . ASN A 1 110 ? 21.106 -10.034 -29.507 1.00 64.38 110 ASN A C 1
ATOM 856 O O . ASN A 1 110 ? 22.157 -10.086 -30.136 1.00 64.38 110 ASN A O 1
ATOM 860 N N . SER A 1 111 ? 19.987 -9.538 -30.036 1.00 64.62 111 SER A N 1
ATOM 861 C CA . SER A 1 111 ? 19.843 -8.896 -31.343 1.00 64.62 111 SER A CA 1
ATOM 862 C C . SER A 1 111 ? 19.902 -7.363 -31.295 1.00 64.62 111 SER A C 1
ATOM 864 O O . SER A 1 111 ? 19.650 -6.720 -32.314 1.00 64.62 111 SER A O 1
ATOM 866 N N . SER A 1 112 ? 20.196 -6.761 -30.138 1.00 73.50 112 SER A N 1
ATOM 867 C CA . SER A 1 112 ? 20.276 -5.306 -30.014 1.00 73.50 112 SER A CA 1
ATOM 868 C C . SER A 1 112 ? 21.356 -4.741 -30.948 1.00 73.50 112 SER A C 1
ATOM 870 O O . SER A 1 112 ? 22.495 -5.211 -30.933 1.00 73.50 112 SER A O 1
ATOM 872 N N . PRO A 1 113 ? 21.046 -3.710 -31.755 1.00 72.88 113 PRO A N 1
ATOM 873 C CA . PRO A 1 113 ? 22.021 -3.084 -32.643 1.00 72.88 113 PRO A CA 1
ATOM 874 C C . PRO A 1 113 ? 23.034 -2.200 -31.891 1.00 72.88 113 PRO A C 1
ATOM 876 O O . PRO A 1 113 ? 23.925 -1.624 -32.522 1.00 72.88 113 PRO A O 1
ATOM 879 N N . CYS A 1 114 ? 22.897 -2.044 -30.567 1.00 79.44 114 CYS A N 1
ATOM 880 C CA . CYS A 1 114 ? 23.814 -1.261 -29.746 1.00 79.44 114 CYS A CA 1
ATOM 881 C C . CYS A 1 114 ? 25.113 -2.038 -29.481 1.00 79.44 114 CYS A C 1
ATOM 883 O O . CYS A 1 114 ? 25.087 -3.144 -28.950 1.00 79.44 114 CYS A O 1
ATOM 885 N N . LYS A 1 115 ? 26.260 -1.442 -29.828 1.00 78.00 115 LYS A N 1
ATOM 886 C CA . LYS A 1 115 ? 27.596 -2.030 -29.604 1.00 78.00 115 LYS A CA 1
ATOM 887 C C . LYS A 1 115 ? 28.332 -1.440 -28.400 1.00 78.00 115 LYS A C 1
ATOM 889 O O . LYS A 1 115 ? 29.431 -1.881 -28.082 1.00 78.00 115 LYS A O 1
ATOM 894 N N . ASP A 1 116 ? 27.743 -0.437 -27.759 1.00 81.81 116 ASP A N 1
ATOM 895 C CA . ASP A 1 116 ? 28.331 0.273 -26.630 1.00 81.81 116 ASP A CA 1
ATOM 896 C C . ASP A 1 116 ? 27.732 -0.262 -25.322 1.00 81.81 116 ASP A C 1
ATOM 898 O O . ASP A 1 116 ? 26.519 -0.184 -25.086 1.00 81.81 116 ASP A O 1
ATOM 902 N N . SER A 1 117 ? 28.584 -0.849 -24.480 1.00 81.25 117 SER A N 1
ATOM 903 C CA . SER A 1 117 ? 28.176 -1.468 -23.219 1.00 81.25 117 SER A CA 1
ATOM 904 C C . SER A 1 117 ? 27.764 -0.442 -22.162 1.00 81.25 117 SER A C 1
ATOM 906 O O . SER A 1 117 ? 26.859 -0.727 -21.376 1.00 81.25 117 SER A O 1
ATOM 908 N N . ALA A 1 118 ? 28.355 0.756 -22.158 1.00 80.69 118 ALA A N 1
ATOM 909 C CA . ALA A 1 118 ? 27.980 1.833 -21.248 1.00 80.69 118 ALA A CA 1
ATOM 910 C C . ALA A 1 118 ? 26.606 2.401 -21.630 1.00 80.69 118 ALA A C 1
ATOM 912 O O . ALA A 1 118 ? 25.719 2.487 -20.781 1.00 80.69 118 ALA A O 1
ATOM 913 N N . CYS A 1 119 ? 26.384 2.671 -22.919 1.00 80.88 119 CYS A N 1
ATOM 914 C CA . CYS A 1 119 ? 25.092 3.116 -23.453 1.00 80.88 119 CYS A CA 1
ATOM 915 C C . CYS A 1 119 ? 23.978 2.091 -23.179 1.00 80.88 119 CYS A C 1
ATOM 917 O O . CYS A 1 119 ? 22.904 2.436 -22.682 1.00 80.88 119 CYS A O 1
ATOM 919 N N . SER A 1 120 ? 24.259 0.805 -23.418 1.00 82.31 120 SER A N 1
ATOM 920 C CA . SER A 1 120 ? 23.312 -0.285 -23.147 1.00 82.31 120 SER A CA 1
ATOM 921 C C . SER A 1 120 ? 22.985 -0.409 -21.657 1.00 82.31 120 S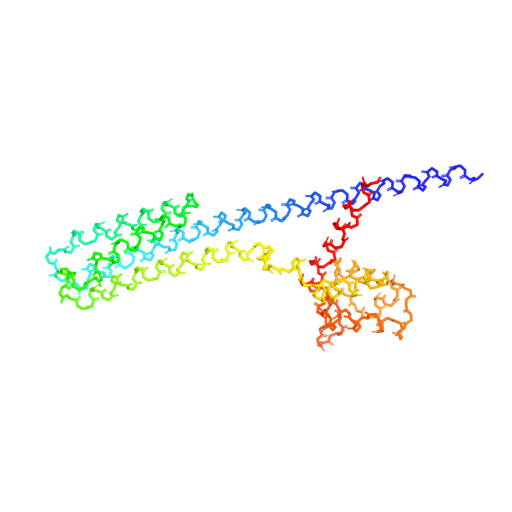ER A C 1
ATOM 923 O O . SER A 1 120 ? 21.827 -0.615 -21.300 1.00 82.31 120 SER A O 1
ATOM 925 N N . SER A 1 121 ? 23.978 -0.227 -20.781 1.00 83.19 121 SER A N 1
ATOM 926 C CA . SER A 1 121 ? 23.780 -0.265 -19.327 1.00 83.19 121 SER A CA 1
ATOM 927 C C . SER A 1 121 ? 22.910 0.895 -18.838 1.00 83.19 121 SER A C 1
ATOM 929 O O . SER A 1 121 ? 22.026 0.688 -18.011 1.00 83.19 121 SER A O 1
ATOM 931 N N . ILE A 1 122 ? 23.107 2.108 -19.369 1.00 82.62 122 ILE A N 1
ATOM 932 C CA . ILE A 1 122 ? 22.278 3.274 -19.021 1.00 82.62 122 ILE A CA 1
ATOM 933 C C . ILE A 1 122 ? 20.826 3.048 -19.467 1.00 82.62 122 ILE A C 1
ATOM 935 O O . ILE A 1 122 ? 19.904 3.268 -18.683 1.00 82.62 122 ILE A O 1
ATOM 939 N N . ALA A 1 123 ? 20.613 2.548 -20.689 1.00 82.31 123 ALA A N 1
ATOM 940 C CA . ALA A 1 123 ? 19.275 2.238 -21.189 1.00 82.31 123 ALA A CA 1
ATOM 941 C C . ALA A 1 123 ? 18.582 1.144 -20.353 1.00 82.31 123 ALA A C 1
ATOM 943 O O . ALA A 1 123 ? 17.420 1.297 -19.982 1.00 82.31 123 ALA A O 1
ATOM 944 N N . GLN A 1 124 ? 19.299 0.075 -19.994 1.00 84.75 124 GLN A N 1
ATOM 945 C CA . GLN A 1 124 ? 18.786 -0.989 -19.124 1.00 84.75 124 GLN A CA 1
ATOM 946 C C . GLN A 1 124 ? 18.407 -0.476 -17.734 1.00 84.75 124 GLN A C 1
ATOM 948 O O . GLN A 1 124 ? 17.346 -0.826 -17.217 1.00 84.75 124 GLN A O 1
ATOM 953 N N . ASN A 1 125 ? 19.251 0.365 -17.134 1.00 85.06 125 ASN A N 1
ATOM 954 C CA . ASN A 1 125 ? 18.978 0.950 -15.825 1.00 85.06 125 ASN A CA 1
ATOM 955 C C . ASN A 1 125 ? 17.751 1.862 -15.868 1.00 85.06 125 ASN A C 1
ATOM 957 O O . ASN A 1 125 ? 16.897 1.751 -14.998 1.00 85.06 125 ASN A O 1
ATOM 961 N N . LEU A 1 126 ? 17.597 2.680 -16.913 1.00 83.06 126 LEU A N 1
ATOM 962 C CA . LEU A 1 126 ? 16.410 3.515 -17.098 1.00 83.06 126 LEU A CA 1
ATOM 963 C C . LEU A 1 126 ? 15.117 2.682 -17.150 1.00 83.06 126 LEU A C 1
ATOM 965 O O . LEU A 1 126 ? 14.143 3.015 -16.471 1.00 83.06 126 LEU A O 1
ATOM 969 N N . LEU A 1 127 ? 15.098 1.593 -17.925 1.00 85.56 127 LEU A N 1
ATOM 970 C CA . LEU A 1 127 ? 13.919 0.722 -18.034 1.00 85.56 127 LEU A CA 1
ATOM 971 C C . LEU A 1 127 ? 13.622 -0.002 -16.720 1.00 85.56 127 LEU A C 1
ATOM 973 O O . LEU A 1 127 ? 12.475 -0.016 -16.267 1.00 85.56 127 LEU A O 1
ATOM 977 N N . ARG A 1 128 ? 14.661 -0.542 -16.075 1.00 86.44 128 ARG A N 1
ATOM 978 C CA . ARG A 1 128 ? 14.553 -1.196 -14.770 1.00 86.44 128 ARG A CA 1
ATOM 979 C C . ARG A 1 128 ? 14.025 -0.242 -13.707 1.00 86.44 128 ARG A C 1
ATOM 981 O O . ARG A 1 128 ? 13.094 -0.600 -12.994 1.00 86.44 128 ARG A O 1
ATOM 988 N N . ASP A 1 129 ? 14.593 0.954 -13.610 1.00 82.69 129 ASP A N 1
ATOM 989 C CA . ASP A 1 129 ? 14.187 1.949 -12.624 1.00 82.69 129 ASP A CA 1
ATOM 990 C C . ASP A 1 129 ? 12.743 2.378 -12.864 1.00 82.69 129 ASP A C 1
ATOM 992 O O . ASP A 1 129 ? 11.967 2.438 -11.913 1.00 82.69 129 ASP A O 1
ATOM 996 N N . THR A 1 130 ? 12.345 2.597 -14.121 1.00 81.25 130 THR A N 1
ATOM 997 C CA . THR A 1 130 ? 10.957 2.941 -14.471 1.00 81.25 130 THR A CA 1
ATOM 998 C C . THR A 1 130 ? 9.993 1.844 -14.016 1.00 81.25 130 THR A C 1
ATOM 1000 O O . THR A 1 130 ? 9.002 2.130 -13.343 1.00 81.25 130 THR A O 1
ATOM 1003 N N . LYS A 1 131 ? 10.325 0.583 -14.311 1.00 86.00 131 LYS A N 1
ATOM 1004 C CA . LYS A 1 131 ? 9.552 -0.593 -13.907 1.00 86.00 131 LYS A CA 1
ATOM 1005 C C . LYS A 1 131 ? 9.439 -0.721 -12.388 1.00 86.00 131 LYS A C 1
ATOM 1007 O O . LYS A 1 131 ? 8.332 -0.806 -11.869 1.00 86.00 131 LYS A O 1
ATOM 1012 N N . LEU A 1 132 ? 10.565 -0.687 -11.675 1.00 83.44 132 LEU A N 1
ATOM 1013 C CA . LEU A 1 132 ? 10.589 -0.769 -10.211 1.00 83.44 132 LEU A CA 1
ATOM 1014 C C . LEU A 1 132 ? 9.759 0.347 -9.579 1.00 83.44 132 LEU A C 1
ATOM 1016 O O . LEU A 1 132 ? 9.015 0.107 -8.632 1.00 83.44 132 LEU A O 1
ATOM 1020 N N . THR A 1 133 ? 9.869 1.558 -10.122 1.00 79.25 133 THR A N 1
ATOM 1021 C CA . THR A 1 133 ? 9.109 2.720 -9.662 1.00 79.25 133 THR A CA 1
ATOM 1022 C C . THR A 1 133 ? 7.605 2.438 -9.822 1.00 79.25 133 THR A C 1
ATOM 1024 O O . THR A 1 133 ? 6.877 2.500 -8.832 1.00 79.25 133 THR A O 1
ATOM 1027 N N . MET A 1 134 ? 7.134 2.028 -11.009 1.00 80.38 134 MET A N 1
ATOM 1028 C CA . MET A 1 134 ? 5.718 1.690 -11.247 1.00 80.38 134 MET A CA 1
ATOM 1029 C C . MET A 1 134 ? 5.217 0.524 -10.379 1.00 80.38 134 MET A C 1
ATOM 1031 O O . MET A 1 134 ? 4.138 0.612 -9.802 1.00 80.38 134 MET A O 1
ATOM 1035 N N . GLU A 1 135 ? 6.001 -0.545 -10.229 1.00 83.75 135 GLU A N 1
ATOM 1036 C CA . GLU A 1 135 ? 5.652 -1.705 -9.397 1.00 83.75 135 GLU A CA 1
ATOM 1037 C C . GLU A 1 135 ? 5.525 -1.346 -7.913 1.00 83.75 135 GLU A C 1
ATOM 1039 O O . GLU A 1 135 ? 4.627 -1.833 -7.224 1.00 83.75 135 GLU A O 1
ATOM 1044 N N . ILE A 1 136 ? 6.430 -0.509 -7.397 1.00 77.81 136 ILE A N 1
ATOM 1045 C CA . ILE A 1 136 ? 6.359 -0.019 -6.019 1.00 77.81 136 ILE A CA 1
ATOM 1046 C C . ILE A 1 136 ? 5.089 0.805 -5.840 1.00 77.81 136 ILE A C 1
ATOM 1048 O O . ILE A 1 136 ? 4.380 0.604 -4.859 1.00 77.81 136 ILE A O 1
ATOM 1052 N N . SER A 1 137 ? 4.763 1.687 -6.779 1.00 73.44 137 SER A N 1
ATOM 1053 C CA . SER A 1 137 ? 3.549 2.496 -6.694 1.00 73.44 137 SER A CA 1
ATOM 1054 C C . SER A 1 137 ? 2.273 1.683 -6.793 1.00 73.44 137 SER A C 1
ATOM 1056 O O . SER A 1 137 ? 1.357 1.944 -6.019 1.00 73.44 137 SER A O 1
ATOM 1058 N N . GLU A 1 138 ? 2.232 0.655 -7.638 1.00 78.25 138 GLU A N 1
ATOM 1059 C CA . GLU A 1 138 ? 1.085 -0.249 -7.713 1.00 78.25 138 GLU A CA 1
ATOM 1060 C C . GLU A 1 138 ? 0.948 -1.071 -6.425 1.00 78.25 138 GLU A C 1
ATOM 1062 O O . GLU A 1 138 ? -0.138 -1.198 -5.862 1.00 78.25 138 GLU A O 1
ATOM 1067 N N . LYS A 1 139 ? 2.068 -1.546 -5.861 1.00 75.31 139 LYS A N 1
ATOM 1068 C CA . LYS A 1 139 ? 2.072 -2.204 -4.547 1.00 75.31 139 LYS A CA 1
ATOM 1069 C C . LYS A 1 139 ? 1.620 -1.266 -3.443 1.00 75.31 139 LYS A C 1
ATOM 1071 O O . LYS A 1 139 ? 0.889 -1.695 -2.561 1.00 75.31 139 LYS A O 1
ATOM 1076 N N . ILE A 1 140 ? 2.039 -0.006 -3.457 1.00 70.31 140 ILE A N 1
ATOM 1077 C CA . ILE A 1 140 ? 1.605 0.971 -2.464 1.00 70.31 140 ILE A CA 1
ATOM 1078 C C . ILE A 1 140 ? 0.114 1.284 -2.652 1.00 70.31 140 ILE A C 1
ATOM 1080 O O . ILE A 1 140 ? -0.612 1.267 -1.666 1.00 70.31 140 ILE A O 1
ATOM 1084 N N . LYS A 1 141 ? -0.378 1.455 -3.882 1.00 67.75 141 LYS A N 1
ATOM 1085 C CA . LYS A 1 141 ? -1.811 1.590 -4.199 1.00 67.75 141 LYS A CA 1
ATOM 1086 C C . LYS A 1 141 ? -2.614 0.397 -3.665 1.00 67.75 141 LYS A C 1
ATOM 1088 O O . LYS A 1 141 ? -3.617 0.595 -2.982 1.00 67.75 141 LYS A O 1
ATOM 1093 N N . ALA A 1 142 ? -2.117 -0.825 -3.855 1.00 64.62 142 ALA A N 1
ATOM 1094 C CA . ALA A 1 142 ? -2.719 -2.045 -3.318 1.00 64.62 142 ALA A CA 1
ATOM 1095 C C . ALA A 1 142 ? -2.632 -2.151 -1.780 1.00 64.62 142 ALA A C 1
ATOM 1097 O O . ALA A 1 142 ? -3.515 -2.721 -1.140 1.00 64.62 142 ALA A O 1
ATOM 1098 N N . ASN A 1 143 ? -1.580 -1.601 -1.166 1.00 56.06 143 ASN A N 1
ATOM 1099 C CA . ASN A 1 143 ? -1.281 -1.745 0.264 1.00 56.06 143 ASN A CA 1
ATOM 1100 C C . ASN A 1 143 ? -1.741 -0.545 1.122 1.00 56.06 143 ASN A C 1
ATOM 1102 O O . ASN A 1 143 ? -1.713 -0.625 2.349 1.00 56.06 143 ASN A O 1
ATOM 1106 N N . ILE A 1 144 ? -2.178 0.551 0.490 1.00 55.56 144 ILE A N 1
ATOM 1107 C CA . ILE A 1 144 ? -2.894 1.683 1.110 1.00 55.56 144 ILE A CA 1
ATOM 1108 C C . ILE A 1 144 ? -4.401 1.379 1.250 1.00 55.56 144 ILE A C 1
ATOM 1110 O O . ILE A 1 144 ? -5.123 2.089 1.948 1.00 55.56 144 ILE A O 1
ATOM 1114 N N . GLY A 1 145 ? -4.873 0.255 0.702 1.00 44.72 145 GLY A N 1
ATOM 1115 C CA . GLY A 1 145 ? -6.116 -0.389 1.131 1.00 44.72 145 GLY A CA 1
ATOM 1116 C C . GLY A 1 145 ? -5.942 -1.204 2.425 1.00 44.72 145 GLY A C 1
ATOM 1117 O O . GLY A 1 145 ? -4.816 -1.491 2.850 1.00 44.72 145 GLY A O 1
ATOM 1118 N N . PRO A 1 146 ? -7.033 -1.636 3.088 1.00 38.31 146 PRO A N 1
ATOM 1119 C CA . PRO A 1 146 ? -6.910 -2.721 4.045 1.00 38.31 146 PRO A CA 1
ATOM 1120 C C . PRO A 1 146 ? -6.371 -3.932 3.278 1.00 38.31 146 PRO A C 1
ATOM 1122 O O . PRO A 1 146 ? -7.062 -4.466 2.424 1.00 38.31 146 PRO A O 1
ATOM 1125 N N . SER A 1 147 ? -5.112 -4.292 3.554 1.00 38.84 147 SER A N 1
ATOM 1126 C CA . SER A 1 147 ? -4.508 -5.620 3.387 1.00 38.84 147 SER A CA 1
ATOM 1127 C C . SER A 1 147 ? -5.401 -6.614 2.647 1.00 38.84 147 SER A C 1
ATOM 1129 O O . SER A 1 147 ? -6.379 -7.069 3.241 1.00 38.84 147 SER A O 1
ATOM 1131 N N . VAL A 1 148 ? -5.011 -6.940 1.409 1.00 38.97 148 VAL A N 1
ATOM 1132 C CA . VAL A 1 148 ? -5.373 -8.140 0.639 1.00 38.97 148 VAL A CA 1
ATOM 1133 C C . VAL A 1 148 ? -6.184 -9.125 1.481 1.00 38.97 148 VAL A C 1
ATOM 1135 O O . VAL A 1 148 ? -5.658 -9.675 2.456 1.00 38.97 148 VAL A O 1
ATOM 1138 N N . GLN A 1 149 ? -7.441 -9.348 1.090 1.00 43.19 149 GLN A N 1
ATOM 1139 C CA . GLN A 1 149 ? -8.173 -10.566 1.420 1.00 43.19 149 GLN A CA 1
ATOM 1140 C C . GLN A 1 149 ? -7.330 -11.747 0.911 1.00 43.19 149 GLN A C 1
ATOM 1142 O O . GLN A 1 149 ? -7.460 -12.181 -0.224 1.00 43.19 149 GLN A O 1
ATOM 1147 N N . ARG A 1 150 ? -6.354 -12.182 1.709 1.00 39.12 150 ARG A N 1
ATOM 1148 C CA . ARG A 1 150 ? -5.653 -13.451 1.538 1.00 39.12 150 ARG A CA 1
ATOM 1149 C C . ARG A 1 150 ? -6.494 -14.460 2.283 1.00 39.12 150 ARG A C 1
ATOM 1151 O O . ARG A 1 150 ? -6.294 -14.529 3.483 1.00 39.12 150 ARG A O 1
ATOM 1158 N N . ASP A 1 151 ? -7.447 -15.117 1.631 1.00 40.72 151 ASP A N 1
ATOM 1159 C CA . ASP A 1 151 ? -8.064 -16.385 2.061 1.00 40.72 151 ASP A CA 1
ATOM 1160 C C . ASP A 1 151 ? -8.189 -16.609 3.591 1.00 40.72 151 ASP A C 1
ATOM 1162 O O . ASP A 1 151 ? -7.906 -17.690 4.093 1.00 40.72 151 ASP A O 1
ATOM 1166 N N . VAL A 1 152 ? -8.582 -15.588 4.372 1.00 45.97 152 VAL A N 1
ATOM 1167 C CA . VAL A 1 152 ? -8.815 -15.722 5.829 1.00 45.97 152 VAL A CA 1
ATOM 1168 C C . VAL A 1 152 ? -10.231 -16.243 6.084 1.00 45.97 152 VAL A C 1
ATOM 1170 O O . VAL A 1 152 ? -10.555 -16.629 7.201 1.00 45.97 152 VAL A O 1
ATOM 1173 N N . ALA A 1 153 ? -11.087 -16.249 5.056 1.00 48.94 153 ALA A N 1
ATOM 1174 C CA . ALA A 1 153 ? -12.499 -16.587 5.193 1.00 48.94 153 ALA A CA 1
ATOM 1175 C C . ALA A 1 153 ? -12.735 -18.033 5.676 1.00 48.94 153 ALA A C 1
ATOM 1177 O O . ALA A 1 153 ? -13.726 -18.255 6.361 1.00 48.94 153 ALA A O 1
ATOM 1178 N N . ASP A 1 154 ? -11.790 -18.956 5.438 1.00 58.34 154 ASP A N 1
ATOM 1179 C CA . ASP A 1 154 ? -11.910 -20.379 5.794 1.00 58.34 154 ASP A CA 1
ATOM 1180 C C . ASP A 1 154 ? -10.827 -20.867 6.792 1.00 58.34 154 ASP A C 1
ATOM 1182 O O . ASP A 1 154 ? -10.434 -22.031 6.762 1.00 58.34 154 ASP A O 1
ATOM 1186 N N . ASP A 1 155 ? -10.314 -20.003 7.683 1.00 77.38 155 ASP A N 1
ATOM 1187 C CA . ASP A 1 155 ? -9.476 -20.409 8.837 1.00 77.38 155 ASP A CA 1
ATOM 1188 C C . ASP A 1 155 ? -10.286 -20.273 10.144 1.00 77.38 155 ASP A C 1
ATOM 1190 O O . ASP A 1 155 ? -10.289 -19.191 10.748 1.00 77.38 155 ASP A O 1
ATOM 1194 N N . PRO A 1 156 ? -10.990 -21.331 10.605 1.00 77.38 156 PRO A N 1
ATOM 1195 C CA . PRO A 1 156 ? -11.791 -21.286 11.828 1.00 77.38 156 PRO A CA 1
ATOM 1196 C C . PRO A 1 156 ? -10.982 -20.840 13.052 1.00 77.38 156 PRO A C 1
ATOM 1198 O O . PRO A 1 156 ? -11.446 -20.017 13.845 1.00 77.38 156 PRO A O 1
ATOM 1201 N N . GLU A 1 157 ? -9.746 -21.323 13.198 1.00 82.94 157 GLU A N 1
ATOM 1202 C CA . GLU A 1 157 ? -8.844 -20.946 14.283 1.00 82.94 157 GLU A CA 1
ATOM 1203 C C . GLU A 1 157 ? -8.393 -19.485 14.164 1.00 82.94 157 GLU A C 1
ATOM 1205 O O . GLU A 1 157 ? -8.252 -18.780 15.167 1.00 82.94 157 GLU A O 1
ATOM 1210 N N . GLY A 1 158 ? -8.143 -19.001 12.950 1.00 78.31 158 GLY A N 1
ATOM 1211 C CA . GLY A 1 158 ? -7.850 -17.598 12.657 1.00 78.31 158 GLY A CA 1
ATOM 1212 C C . GLY A 1 158 ? -8.989 -16.670 13.055 1.00 78.31 158 GLY A C 1
ATOM 1213 O O . GLY A 1 158 ? -8.757 -15.688 13.769 1.00 78.31 158 GLY A O 1
ATOM 1214 N N . ILE A 1 159 ? -10.213 -17.018 12.656 1.00 83.50 159 ILE A N 1
ATOM 1215 C CA . ILE A 1 159 ? -11.437 -16.285 12.991 1.00 83.50 159 ILE A CA 1
ATOM 1216 C C . ILE A 1 159 ? -11.635 -16.265 14.510 1.00 83.50 159 ILE A C 1
ATOM 1218 O O . ILE A 1 159 ? -11.753 -15.189 15.102 1.00 83.50 159 ILE A O 1
ATOM 1222 N N . ALA A 1 160 ? -11.582 -17.427 15.167 1.00 87.50 160 ALA A N 1
ATOM 1223 C CA . ALA A 1 160 ? -11.750 -17.530 16.615 1.00 87.50 160 ALA A CA 1
ATOM 1224 C C . ALA A 1 160 ? -10.694 -16.710 17.377 1.00 87.50 160 ALA A C 1
ATOM 1226 O O . ALA A 1 160 ? -11.037 -15.937 18.272 1.00 87.50 160 ALA A O 1
ATOM 1227 N N . ARG A 1 161 ? -9.414 -16.794 16.985 1.00 87.31 161 ARG A N 1
ATOM 1228 C CA . ARG A 1 161 ? -8.330 -15.999 17.595 1.00 87.31 161 ARG A CA 1
ATOM 1229 C C . ARG A 1 161 ? -8.503 -14.495 17.391 1.00 87.31 161 ARG A C 1
ATOM 1231 O O . ARG A 1 161 ? -8.080 -13.721 18.247 1.00 87.31 161 ARG A O 1
ATOM 1238 N N . ALA A 1 162 ? -9.080 -14.062 16.271 1.00 87.25 162 ALA A N 1
ATOM 1239 C CA . ALA A 1 162 ? -9.344 -12.648 16.018 1.00 87.25 162 ALA A CA 1
ATOM 1240 C C . ALA A 1 162 ? -10.529 -12.120 16.849 1.00 87.25 162 ALA A C 1
ATOM 1242 O O . ALA A 1 162 ? -10.504 -10.968 17.294 1.00 87.25 162 ALA A O 1
ATOM 1243 N N . LEU A 1 163 ? -11.544 -12.954 17.081 1.00 91.56 163 LEU A N 1
ATOM 1244 C CA . LEU A 1 163 ? -12.753 -12.577 17.814 1.00 91.56 163 LEU A CA 1
ATOM 1245 C C . LEU A 1 163 ? -12.623 -12.735 19.337 1.00 91.56 163 LEU A C 1
ATOM 1247 O O .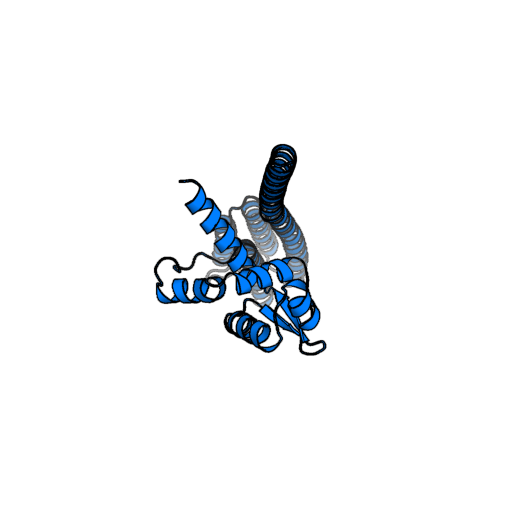 LEU A 1 163 ? -13.229 -11.955 20.069 1.00 91.56 163 LEU A O 1
ATOM 1251 N N . ASP A 1 164 ? -11.805 -13.664 19.841 1.00 93.50 164 ASP A N 1
ATOM 1252 C CA . ASP A 1 164 ? -11.647 -13.907 21.287 1.00 93.50 164 ASP A CA 1
ATOM 1253 C C . ASP A 1 164 ? -11.260 -12.655 22.114 1.00 93.50 164 ASP A C 1
ATOM 1255 O O . ASP A 1 164 ? -11.847 -12.408 23.173 1.00 93.50 164 ASP A O 1
ATOM 1259 N N . PRO A 1 165 ? -10.359 -11.763 21.660 1.00 95.25 165 PRO A N 1
ATOM 1260 C CA . PRO A 1 165 ? -10.074 -10.536 22.402 1.00 95.25 165 PRO A CA 1
ATOM 1261 C C . PRO A 1 165 ? -11.280 -9.583 22.490 1.00 95.25 165 PRO A C 1
ATOM 1263 O O . PRO A 1 165 ? -11.308 -8.726 23.374 1.00 95.25 165 PRO A O 1
ATOM 1266 N N . LEU A 1 166 ? -12.268 -9.730 21.601 1.00 95.38 166 LEU A N 1
ATOM 1267 C CA . LEU A 1 166 ? -13.471 -8.899 21.508 1.00 95.38 166 LEU A CA 1
ATOM 1268 C C . LEU A 1 166 ? -14.699 -9.530 22.180 1.00 95.38 166 LEU A C 1
ATOM 1270 O O . LEU A 1 166 ? -15.685 -8.832 22.395 1.00 95.38 166 LEU A O 1
ATOM 1274 N N . SER A 1 167 ? -14.643 -10.805 22.577 1.00 93.38 167 SER A N 1
ATOM 1275 C CA . SER A 1 167 ? -15.779 -11.542 23.158 1.00 93.38 167 SER A CA 1
ATOM 1276 C C . SER A 1 167 ? -16.160 -11.109 24.585 1.00 93.38 167 SER A C 1
ATOM 1278 O O . SER A 1 167 ? -17.104 -11.634 25.169 1.00 93.38 167 SER A O 1
ATOM 1280 N N . TYR A 1 168 ? -15.461 -10.118 25.155 1.00 94.56 16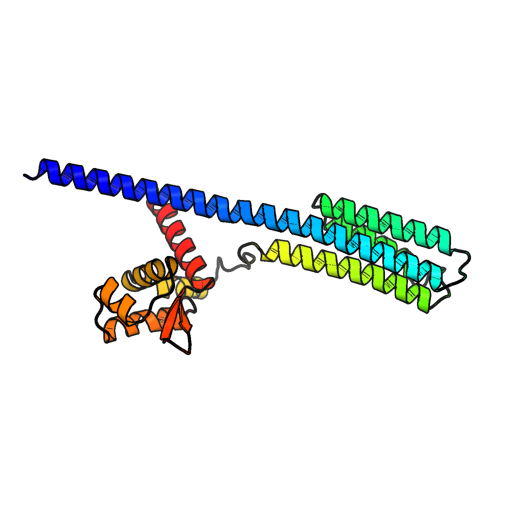8 TYR A N 1
ATOM 1281 C CA . TYR A 1 168 ? -15.700 -9.604 26.504 1.00 94.56 168 TYR A CA 1
ATOM 1282 C C . TYR A 1 168 ? -16.033 -8.103 26.471 1.00 94.56 168 TYR A C 1
ATOM 1284 O O . TYR A 1 168 ? -15.178 -7.307 26.063 1.00 94.56 168 TYR A O 1
ATOM 1292 N N . PRO A 1 169 ? -17.193 -7.662 27.006 1.00 93.56 169 PRO A N 1
ATOM 1293 C CA . PRO A 1 169 ? -17.625 -6.260 26.944 1.00 93.56 169 PRO A CA 1
ATOM 1294 C C . PRO A 1 169 ? -16.605 -5.265 27.508 1.00 93.56 169 PRO A C 1
ATOM 1296 O O . PRO A 1 169 ? -16.406 -4.179 26.967 1.00 93.56 169 PRO A O 1
ATOM 1299 N N . VAL A 1 170 ? -15.903 -5.643 28.582 1.00 94.81 170 VAL A N 1
ATOM 1300 C CA . VAL A 1 170 ? -14.874 -4.795 29.200 1.00 94.81 170 VAL A CA 1
ATOM 1301 C C . VAL A 1 170 ? -13.703 -4.540 28.246 1.00 94.81 170 VAL A C 1
ATOM 1303 O O . VAL A 1 170 ? -13.204 -3.419 28.183 1.00 94.81 170 VAL A O 1
ATOM 1306 N N . ARG A 1 171 ? -13.287 -5.542 27.463 1.00 96.94 171 ARG A N 1
ATOM 1307 C CA . ARG A 1 171 ? -12.194 -5.401 26.489 1.00 96.94 171 ARG A CA 1
ATOM 1308 C C . ARG A 1 171 ? -12.598 -4.473 25.343 1.00 96.94 171 ARG A C 1
ATOM 1310 O O . ARG A 1 171 ? -11.823 -3.595 24.975 1.00 96.94 171 ARG A O 1
ATOM 1317 N N . VAL A 1 172 ? -13.835 -4.586 24.861 1.00 96.25 172 VAL A N 1
ATOM 1318 C CA . VAL A 1 172 ? -14.383 -3.677 23.840 1.00 96.25 172 VAL A CA 1
ATOM 1319 C C . VAL A 1 172 ? -14.464 -2.240 24.367 1.00 96.25 172 VAL A C 1
ATOM 1321 O O . VAL A 1 172 ? -14.041 -1.316 23.677 1.00 96.25 172 VAL A O 1
ATOM 1324 N N . ARG A 1 173 ? -14.903 -2.030 25.618 1.00 95.56 173 ARG A N 1
ATOM 1325 C CA . ARG A 1 173 ? -14.896 -0.701 26.264 1.00 95.56 173 ARG A CA 1
ATOM 1326 C C . ARG A 1 173 ? -13.490 -0.102 26.370 1.00 95.56 173 ARG A C 1
ATOM 1328 O O . ARG A 1 173 ? -13.327 1.092 26.133 1.00 95.56 173 ARG A O 1
ATOM 1335 N N . ILE A 1 174 ? -12.480 -0.913 26.697 1.00 96.00 174 ILE A N 1
ATOM 1336 C CA . ILE A 1 174 ? -11.073 -0.478 26.700 1.00 96.00 174 ILE A CA 1
ATOM 1337 C C . ILE A 1 174 ? -10.654 -0.029 25.296 1.00 96.00 174 ILE A C 1
ATOM 1339 O O . ILE A 1 174 ? -10.093 1.054 25.153 1.00 96.00 174 ILE A O 1
ATOM 1343 N N . LEU A 1 175 ? -10.945 -0.827 24.264 1.00 96.31 175 LEU A N 1
ATOM 1344 C CA . LEU A 1 175 ? -10.598 -0.487 22.883 1.00 96.31 175 LEU A CA 1
ATOM 1345 C C . LEU A 1 175 ? -11.287 0.799 22.419 1.00 96.31 175 LEU A C 1
ATOM 1347 O O . LEU A 1 175 ? -10.609 1.669 21.888 1.00 96.31 175 LEU A O 1
ATOM 1351 N N . LEU A 1 176 ? -12.585 0.970 22.692 1.00 93.81 176 LEU A N 1
ATOM 1352 C CA . LEU A 1 176 ? -13.324 2.205 22.395 1.00 93.81 176 LEU A CA 1
ATOM 1353 C C . LEU A 1 176 ? -12.714 3.425 23.097 1.00 93.81 176 LEU A C 1
ATOM 1355 O O . LEU A 1 176 ? -12.582 4.488 22.496 1.00 93.81 176 LEU A O 1
ATOM 1359 N N . LYS A 1 177 ? -12.293 3.278 24.360 1.00 91.56 177 LYS A N 1
ATOM 1360 C CA . LYS A 1 177 ? -11.627 4.360 25.096 1.00 91.56 177 LYS A CA 1
ATOM 1361 C C . LYS A 1 177 ? -10.279 4.727 24.472 1.00 91.56 177 LYS A C 1
ATOM 1363 O O . LYS A 1 177 ? -9.972 5.910 24.360 1.00 91.56 177 LYS A O 1
ATOM 1368 N N . LEU A 1 178 ? -9.496 3.728 24.068 1.00 90.62 178 LEU A N 1
ATOM 1369 C CA . LEU A 1 178 ? -8.186 3.920 23.442 1.00 90.62 178 LEU A CA 1
ATOM 1370 C C . LEU A 1 178 ? -8.269 4.397 21.986 1.00 90.62 178 LEU A C 1
ATOM 1372 O O . LEU A 1 178 ? -7.315 4.988 21.483 1.00 90.62 178 LEU A O 1
ATOM 1376 N N . ASP A 1 179 ? -9.399 4.165 21.321 1.00 86.69 179 ASP A N 1
ATOM 1377 C CA . ASP A 1 179 ? -9.689 4.683 19.984 1.00 86.69 179 ASP A CA 1
ATOM 1378 C C . ASP A 1 179 ? -9.833 6.212 19.982 1.00 86.69 179 ASP A C 1
ATOM 1380 O O . ASP A 1 179 ? -9.384 6.875 19.046 1.00 86.69 179 ASP A O 1
ATOM 1384 N N . ALA A 1 180 ? -10.357 6.774 21.079 1.00 80.25 180 ALA A N 1
ATOM 1385 C CA . ALA A 1 180 ? -10.450 8.215 21.310 1.00 80.25 180 ALA A CA 1
ATOM 1386 C C . ALA A 1 180 ? -9.111 8.875 21.706 1.00 80.25 180 ALA A C 1
ATOM 1388 O O . ALA A 1 180 ? -9.000 10.100 21.671 1.00 80.25 180 ALA A O 1
ATOM 1389 N N . GLY A 1 181 ? -8.097 8.094 22.093 1.00 79.00 181 GLY A N 1
ATOM 1390 C CA . GLY A 1 181 ? -6.770 8.602 22.446 1.00 79.00 181 GLY A CA 1
ATOM 1391 C C . GLY A 1 181 ? -5.989 7.691 23.396 1.00 79.00 181 GLY A C 1
ATOM 1392 O O . GLY A 1 181 ? -6.550 6.829 24.073 1.00 79.00 181 GLY A O 1
ATOM 1393 N N . GLU A 1 182 ? -4.670 7.895 23.480 1.00 86.12 182 GLU A N 1
ATOM 1394 C CA . GLU A 1 182 ? -3.833 7.157 24.435 1.00 86.12 182 GLU A CA 1
ATOM 1395 C C . GLU A 1 182 ? -4.259 7.424 25.888 1.00 86.12 182 GLU A C 1
ATOM 1397 O O . GLU A 1 182 ? -4.681 8.523 26.240 1.00 86.12 182 GLU A O 1
ATOM 1402 N N . SER A 1 183 ? -4.153 6.416 26.754 1.00 86.62 183 SER A N 1
ATOM 1403 C CA . SER A 1 183 ? -4.556 6.529 28.164 1.00 86.62 183 SER A CA 1
ATOM 1404 C C . SER A 1 183 ? -3.554 5.844 29.087 1.00 86.62 183 SER A C 1
ATOM 1406 O O . SER A 1 183 ? -2.953 4.824 28.734 1.00 86.62 183 SER A O 1
ATOM 1408 N N . SER A 1 184 ? -3.347 6.392 30.288 1.00 89.69 184 SER A N 1
ATOM 1409 C CA . SER A 1 184 ? -2.571 5.697 31.319 1.00 89.69 184 SER A CA 1
ATOM 1410 C C . SER A 1 184 ? -3.379 4.554 31.943 1.00 89.69 184 SER A C 1
ATOM 1412 O O . SER A 1 184 ? -4.596 4.458 31.777 1.00 89.69 184 SER A O 1
ATOM 1414 N N . PHE A 1 185 ? -2.705 3.677 32.690 1.00 89.88 185 PHE A N 1
ATOM 1415 C CA . PHE A 1 185 ? -3.387 2.621 33.441 1.00 89.88 185 PHE A CA 1
ATOM 1416 C C . PHE A 1 185 ? -4.410 3.194 34.434 1.00 89.88 185 PHE A C 1
ATOM 1418 O O . PHE A 1 185 ? -5.530 2.695 34.523 1.00 89.88 185 PHE A O 1
ATOM 1425 N N . SER A 1 186 ? -4.031 4.250 35.157 1.00 87.12 186 SER A N 1
ATOM 1426 C CA . SER A 1 186 ? -4.892 4.901 36.145 1.00 87.12 186 SER A CA 1
ATOM 1427 C C . SER A 1 186 ? -6.110 5.546 35.487 1.00 87.12 186 SER A C 1
ATOM 1429 O O . SER A 1 186 ? -7.218 5.386 35.987 1.00 87.12 186 SER A O 1
ATOM 1431 N N . ASP A 1 187 ? -5.939 6.185 34.325 1.00 88.50 187 ASP A N 1
ATOM 1432 C CA . ASP A 1 187 ? -7.059 6.791 33.589 1.00 88.50 187 ASP A CA 1
ATOM 1433 C C . ASP A 1 187 ? -8.053 5.731 33.112 1.00 88.50 187 ASP A C 1
ATOM 1435 O O . ASP A 1 187 ? -9.266 5.913 33.219 1.00 88.50 187 ASP A O 1
ATOM 1439 N N . LEU A 1 188 ? -7.554 4.596 32.613 1.00 90.69 188 LEU A N 1
ATOM 1440 C CA . LEU A 1 188 ? -8.393 3.464 32.217 1.00 90.69 188 LEU A CA 1
ATOM 1441 C C . LEU A 1 188 ? -9.131 2.864 33.420 1.00 90.69 188 LEU A C 1
ATOM 1443 O O . LEU A 1 188 ? -10.324 2.590 33.330 1.00 90.69 188 LEU A O 1
ATOM 1447 N N . SER A 1 189 ? -8.443 2.686 34.549 1.00 89.81 189 SER A N 1
ATOM 1448 C CA . SER A 1 189 ? -9.020 2.138 35.782 1.00 89.81 189 SER A CA 1
ATOM 1449 C C . SER A 1 189 ? -10.151 3.025 36.303 1.00 89.81 189 SER A C 1
ATOM 1451 O O . SER A 1 189 ? -11.259 2.531 36.525 1.00 89.81 189 SER A O 1
ATOM 1453 N N . SER A 1 190 ? -9.907 4.333 36.396 1.00 87.94 190 SER A N 1
ATOM 1454 C CA . SER A 1 190 ? -10.885 5.317 36.860 1.00 87.94 190 SER A CA 1
ATOM 1455 C C . SER A 1 190 ? -12.059 5.470 35.894 1.00 87.94 190 SER A C 1
ATOM 1457 O O . SER A 1 190 ? -13.209 5.382 36.312 1.00 87.94 190 SER A O 1
ATOM 1459 N N . SER A 1 191 ? -11.796 5.653 34.594 1.00 86.50 191 SER A N 1
ATOM 1460 C CA . SER A 1 191 ? -12.859 5.901 33.604 1.00 86.50 191 SER A CA 1
ATOM 1461 C C . SER A 1 191 ? -13.764 4.694 33.358 1.00 86.50 191 SER A C 1
ATOM 1463 O O . SER A 1 191 ? -14.928 4.863 33.000 1.00 86.50 191 SER A O 1
ATOM 1465 N N . LEU A 1 192 ? -13.254 3.475 33.549 1.00 88.81 192 LEU A N 1
ATOM 1466 C CA . LEU A 1 192 ? -14.023 2.251 33.333 1.00 88.81 192 LEU A CA 1
ATOM 1467 C C . LEU A 1 192 ? -14.592 1.649 34.623 1.00 88.81 192 LEU A C 1
ATOM 1469 O O . LEU A 1 192 ? -15.371 0.696 34.527 1.00 88.81 192 LEU A O 1
ATOM 1473 N N . GLY A 1 193 ? -14.237 2.197 35.792 1.00 88.00 193 GLY A N 1
ATOM 1474 C CA . GLY A 1 193 ? -14.657 1.694 37.103 1.00 88.00 193 GLY A CA 1
ATOM 1475 C C . GLY A 1 193 ? -14.035 0.340 37.460 1.00 88.00 193 GLY A C 1
ATOM 1476 O O . GLY A 1 193 ? -14.668 -0.483 38.117 1.00 88.00 193 GLY A O 1
ATOM 1477 N N . LEU A 1 194 ? -12.816 0.067 36.988 1.00 86.62 194 LEU A N 1
ATOM 1478 C CA . LEU A 1 194 ? -12.162 -1.237 37.126 1.00 86.62 194 LEU A CA 1
ATOM 1479 C C . LEU A 1 194 ? -11.073 -1.192 38.193 1.00 86.62 194 LEU A C 1
ATOM 1481 O O . LEU A 1 194 ? -10.175 -0.358 38.131 1.00 86.62 194 LEU A O 1
ATOM 1485 N N . ARG A 1 195 ? -11.084 -2.150 39.127 1.00 84.19 195 ARG A N 1
ATOM 1486 C CA . ARG A 1 195 ? -9.972 -2.356 40.073 1.00 84.19 195 ARG A CA 1
ATOM 1487 C C . ARG A 1 195 ? -8.704 -2.804 39.329 1.00 84.19 195 ARG A C 1
ATOM 1489 O O . ARG A 1 195 ? -8.793 -3.522 38.333 1.00 84.19 195 ARG A O 1
ATOM 1496 N N . THR A 1 196 ? -7.524 -2.468 39.856 1.00 73.38 196 THR A N 1
ATOM 1497 C CA . THR A 1 196 ? -6.201 -2.732 39.247 1.00 73.38 196 THR A CA 1
ATOM 1498 C C . THR A 1 196 ? -6.032 -4.157 38.701 1.00 73.38 196 THR A C 1
ATOM 1500 O O . THR A 1 196 ? -5.720 -4.332 37.524 1.00 73.38 196 THR A O 1
ATOM 1503 N N . GLY A 1 197 ? -6.291 -5.189 39.511 1.00 75.88 197 GLY A N 1
ATOM 1504 C CA . GLY A 1 197 ? -6.139 -6.586 39.073 1.00 75.88 197 GLY A CA 1
ATOM 1505 C C . GLY A 1 197 ? -7.085 -6.974 37.929 1.00 75.88 197 GLY A C 1
ATOM 1506 O O . GLY A 1 197 ? -6.694 -7.692 37.010 1.00 75.88 197 GLY A O 1
ATOM 1507 N N . HIS A 1 198 ? -8.301 -6.422 37.928 1.00 85.69 198 HIS A N 1
ATOM 1508 C CA . HIS A 1 198 ? -9.290 -6.670 36.880 1.00 85.69 198 HIS A CA 1
ATOM 1509 C C . HIS A 1 198 ? -8.891 -5.992 35.566 1.00 85.69 198 HIS A C 1
ATOM 1511 O O . HIS A 1 198 ? -8.973 -6.605 34.505 1.00 85.69 198 HIS A O 1
ATOM 1517 N N . LEU A 1 199 ? -8.385 -4.756 35.614 1.00 90.25 199 LEU A N 1
ATOM 1518 C CA . LEU A 1 199 ? -7.939 -4.061 34.406 1.00 90.25 199 LEU A CA 1
ATOM 1519 C C . LEU A 1 199 ? -6.740 -4.765 33.750 1.00 90.25 199 LEU A C 1
ATOM 1521 O O . LEU A 1 199 ? -6.717 -4.933 32.531 1.00 90.25 199 LEU A O 1
ATOM 1525 N N . GLN A 1 200 ? -5.762 -5.223 34.538 1.00 90.44 200 GLN A N 1
ATOM 1526 C CA . GLN A 1 200 ? -4.605 -5.941 33.994 1.00 90.44 200 GLN A CA 1
ATOM 1527 C C . GLN A 1 200 ? -5.007 -7.267 33.332 1.00 90.44 200 GLN A C 1
ATOM 1529 O O . GLN A 1 200 ? -4.474 -7.604 32.273 1.00 90.44 200 GLN A O 1
ATOM 1534 N N . HIS A 1 201 ? -5.981 -7.974 33.912 1.00 91.50 201 HIS A N 1
ATOM 1535 C CA . HIS A 1 201 ? -6.541 -9.199 33.343 1.00 91.50 201 HIS A CA 1
ATOM 1536 C C . HIS A 1 201 ? -7.174 -8.977 31.957 1.00 91.50 201 HIS A C 1
ATOM 1538 O O . HIS A 1 201 ? -7.083 -9.849 31.099 1.00 91.50 201 HIS A O 1
ATOM 1544 N N . HIS A 1 202 ? -7.761 -7.804 31.696 1.00 94.94 202 HIS A N 1
ATOM 1545 C CA . HIS A 1 202 ? -8.316 -7.470 30.379 1.00 94.94 202 HIS A CA 1
ATOM 1546 C C . HIS A 1 202 ? -7.283 -6.895 29.402 1.00 94.94 202 HIS A C 1
ATOM 1548 O O . HIS A 1 202 ? -7.352 -7.186 28.209 1.00 94.94 202 HIS A O 1
ATOM 1554 N N . LEU A 1 203 ? -6.318 -6.107 29.884 1.00 93.75 203 LEU A N 1
ATOM 1555 C CA . LEU A 1 203 ? -5.285 -5.508 29.034 1.00 93.75 203 LEU A CA 1
ATOM 1556 C C . LEU A 1 203 ? -4.301 -6.539 28.485 1.00 93.75 203 LEU A C 1
ATOM 1558 O O . LEU A 1 203 ? -3.855 -6.392 27.354 1.00 93.75 203 LEU A O 1
ATOM 1562 N N . ARG A 1 204 ? -3.960 -7.577 29.257 1.00 92.69 204 ARG A N 1
ATOM 1563 C CA . ARG A 1 204 ? -2.980 -8.581 28.824 1.00 92.69 204 ARG A CA 1
ATOM 1564 C C . ARG A 1 204 ? -3.415 -9.317 27.544 1.00 92.69 204 ARG A C 1
ATOM 1566 O O . ARG A 1 204 ? -2.664 -9.224 26.583 1.00 92.69 204 ARG A O 1
ATOM 1573 N N . PRO A 1 205 ? -4.624 -9.903 27.443 1.00 94.06 205 PRO A N 1
ATOM 1574 C CA . PRO A 1 205 ? -5.103 -10.508 26.195 1.00 94.06 205 PRO A CA 1
ATOM 1575 C C . PRO A 1 205 ? -5.148 -9.535 25.011 1.00 94.06 205 PRO A C 1
ATOM 1577 O O . PRO A 1 205 ? -4.837 -9.912 23.887 1.00 94.06 205 PRO A O 1
ATOM 1580 N N . LEU A 1 206 ? -5.497 -8.266 25.254 1.00 95.75 206 LEU A N 1
ATOM 1581 C CA . LEU A 1 206 ? -5.499 -7.238 24.210 1.00 95.75 206 LEU A CA 1
ATOM 1582 C C . LEU A 1 206 ? -4.085 -6.904 23.714 1.00 95.75 206 LEU A C 1
ATOM 1584 O O . LEU A 1 206 ? -3.896 -6.656 22.524 1.00 95.75 206 LEU A O 1
ATOM 1588 N N . CYS A 1 207 ? -3.096 -6.900 24.606 1.00 91.75 207 CYS A N 1
ATOM 1589 C CA . CYS A 1 207 ? -1.689 -6.744 24.247 1.00 91.75 207 CYS A CA 1
ATOM 1590 C C . CYS A 1 207 ? -1.145 -7.988 23.534 1.00 91.75 207 CYS A C 1
ATOM 1592 O O . CYS A 1 207 ? -0.487 -7.849 22.506 1.00 91.75 207 CYS A O 1
ATOM 1594 N N . ASP A 1 208 ? -1.453 -9.184 24.039 1.00 87.19 208 ASP A N 1
ATOM 1595 C CA . ASP A 1 208 ? -0.991 -10.464 23.490 1.00 87.19 208 ASP A CA 1
ATOM 1596 C C . ASP A 1 208 ? -1.540 -10.684 22.066 1.00 87.19 208 ASP A C 1
ATOM 1598 O O . ASP A 1 208 ? -0.814 -11.124 21.177 1.00 87.19 208 ASP A O 1
ATOM 1602 N N . ALA A 1 209 ? -2.787 -10.272 21.804 1.00 88.62 209 ALA A N 1
ATOM 1603 C CA . ALA A 1 209 ? -3.390 -10.264 20.466 1.00 88.62 209 ALA A CA 1
ATOM 1604 C C . ALA A 1 209 ? -2.904 -9.110 19.560 1.00 88.62 209 ALA A C 1
ATOM 1606 O O . ALA A 1 209 ? -3.293 -9.009 18.389 1.00 88.62 209 ALA A O 1
ATOM 1607 N N . GLY A 1 210 ? -2.077 -8.207 20.096 1.00 89.69 210 GLY A N 1
ATOM 1608 C CA . GLY A 1 210 ? -1.545 -7.045 19.393 1.00 89.69 210 GLY A CA 1
ATOM 1609 C C . GLY A 1 210 ? -2.577 -5.953 19.107 1.00 89.69 210 GLY A C 1
ATOM 1610 O O . GLY A 1 210 ? -2.352 -5.143 18.210 1.00 89.69 210 GLY A O 1
ATOM 1611 N N . TYR A 1 211 ? -3.712 -5.918 19.812 1.00 92.38 211 TYR A N 1
ATOM 1612 C CA . TYR A 1 211 ? -4.760 -4.897 19.640 1.00 92.38 211 TYR A CA 1
ATOM 1613 C C . TYR A 1 211 ? -4.439 -3.611 20.398 1.00 92.38 211 TYR A C 1
ATOM 1615 O O . TYR A 1 211 ? -4.823 -2.520 19.978 1.00 92.38 211 TYR A O 1
ATOM 1623 N N . VAL A 1 212 ? -3.686 -3.736 21.486 1.00 92.38 212 VAL A N 1
ATOM 1624 C CA . VAL A 1 212 ? -3.208 -2.623 22.303 1.00 92.38 212 VAL A CA 1
ATOM 1625 C C . VAL A 1 212 ? -1.689 -2.702 22.408 1.00 92.38 212 VAL A C 1
ATOM 1627 O O . VAL A 1 212 ? -1.121 -3.779 22.553 1.00 92.38 212 VAL A O 1
ATOM 1630 N N . SER A 1 213 ? -1.017 -1.557 22.340 1.00 87.38 213 SER A N 1
ATOM 1631 C CA . SER A 1 213 ? 0.406 -1.434 22.648 1.00 87.38 213 SER A CA 1
ATOM 1632 C C . SER A 1 213 ? 0.597 -0.665 23.950 1.00 87.38 213 SER A C 1
ATOM 1634 O O . SER A 1 213 ? -0.206 0.200 24.301 1.00 87.38 213 SER A O 1
ATOM 1636 N N . LYS A 1 214 ? 1.672 -0.983 24.679 1.00 86.44 214 LYS A N 1
ATOM 1637 C CA . LYS A 1 214 ? 2.085 -0.261 25.885 1.00 86.44 214 LYS A CA 1
ATOM 1638 C C . LYS A 1 214 ? 3.436 0.406 25.646 1.00 86.44 214 LYS A C 1
ATOM 1640 O O . LYS A 1 214 ? 4.428 -0.276 25.392 1.00 86.44 214 LYS A O 1
ATOM 1645 N N . ALA A 1 215 ? 3.495 1.731 25.754 1.00 74.81 215 ALA A N 1
ATOM 1646 C CA . ALA A 1 215 ? 4.742 2.474 25.609 1.00 74.81 215 ALA A CA 1
ATOM 1647 C C . ALA A 1 215 ? 5.699 2.187 26.783 1.00 74.81 215 ALA A C 1
ATOM 1649 O O . ALA A 1 215 ? 5.289 2.210 27.947 1.00 74.81 215 ALA A O 1
ATOM 1650 N N . ARG A 1 216 ? 6.992 1.976 26.484 1.00 58.81 216 ARG A N 1
ATOM 1651 C CA . ARG A 1 216 ? 8.030 1.626 27.479 1.00 58.81 216 ARG A CA 1
ATOM 1652 C C . ARG A 1 216 ? 8.286 2.710 28.536 1.00 58.81 216 ARG A C 1
ATOM 1654 O O . ARG A 1 216 ? 8.720 2.374 29.626 1.00 58.81 216 ARG A O 1
ATOM 1661 N N . GLY A 1 217 ? 8.015 3.982 28.229 1.00 60.47 217 GLY A N 1
ATOM 1662 C CA . GLY A 1 217 ? 8.279 5.107 29.137 1.00 60.47 217 GLY A CA 1
ATOM 1663 C C . GLY A 1 217 ? 7.207 5.291 30.216 1.00 60.47 217 GLY A C 1
ATOM 1664 O O . GLY A 1 217 ? 7.393 4.917 31.365 1.00 60.47 217 GLY A O 1
ATOM 1665 N N . ARG A 1 218 ? 6.062 5.881 29.850 1.00 60.69 218 ARG A N 1
ATOM 1666 C CA . ARG A 1 218 ? 4.993 6.262 30.800 1.00 60.69 218 ARG A CA 1
ATOM 1667 C C . ARG A 1 218 ? 3.954 5.166 31.067 1.00 60.69 218 ARG A C 1
ATOM 1669 O O . ARG A 1 218 ? 2.944 5.428 31.709 1.00 60.69 218 ARG A O 1
ATOM 1676 N N . GLY A 1 219 ? 4.153 3.959 30.529 1.00 70.81 219 GLY A N 1
ATOM 1677 C CA . GLY A 1 219 ? 3.203 2.854 30.680 1.00 70.81 219 GLY A CA 1
ATOM 1678 C C . GLY A 1 219 ? 1.816 3.142 30.098 1.00 70.81 219 GLY A C 1
ATOM 1679 O O . GLY A 1 219 ? 0.843 2.529 30.536 1.00 70.81 219 GLY A O 1
ATOM 1680 N N . ARG A 1 220 ? 1.728 4.081 29.146 1.00 84.38 220 ARG A N 1
ATOM 1681 C CA . ARG A 1 220 ? 0.491 4.421 28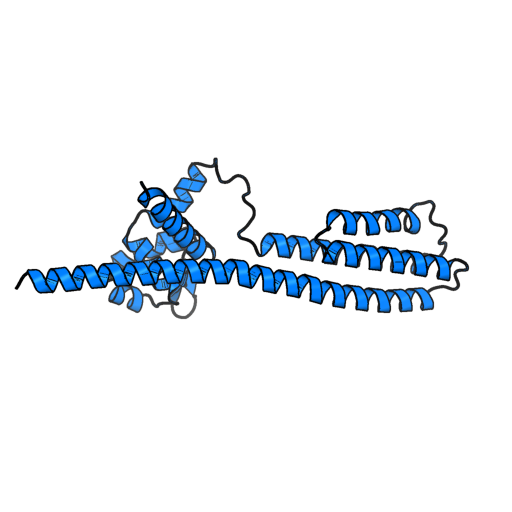.444 1.00 84.38 220 ARG A CA 1
ATOM 1682 C C . ARG A 1 220 ? 0.129 3.359 27.429 1.00 84.38 220 ARG A C 1
ATOM 1684 O O . ARG A 1 220 ? 1.011 2.775 26.798 1.00 84.38 220 ARG A O 1
ATOM 1691 N N . TYR A 1 221 ? -1.168 3.152 27.294 1.00 89.38 221 TYR A N 1
ATOM 1692 C CA . TYR A 1 221 ? -1.759 2.231 26.350 1.00 89.38 221 TYR A CA 1
ATOM 1693 C C . TYR A 1 221 ? -2.312 3.011 25.165 1.00 89.38 221 TYR A C 1
ATOM 1695 O O . TYR A 1 221 ? -2.894 4.083 25.338 1.00 89.38 221 TYR A O 1
ATOM 1703 N N . ALA A 1 222 ? -2.132 2.457 23.975 1.00 88.19 222 ALA A N 1
ATOM 1704 C CA . ALA A 1 222 ? -2.698 2.973 22.741 1.00 88.19 222 ALA A CA 1
ATOM 1705 C C . ALA A 1 222 ? -3.256 1.813 21.920 1.00 88.19 222 ALA A C 1
ATOM 1707 O O . ALA A 1 222 ? -2.694 0.714 21.918 1.00 88.19 222 ALA A O 1
ATOM 1708 N N . ILE A 1 223 ? -4.360 2.049 21.213 1.00 88.38 223 ILE A N 1
ATOM 1709 C CA . ILE A 1 223 ? -4.867 1.076 20.249 1.00 88.38 223 ILE A CA 1
ATOM 1710 C C . ILE A 1 223 ? -3.890 0.980 19.068 1.00 88.38 223 ILE A C 1
ATOM 1712 O O . ILE A 1 223 ? -3.371 1.989 18.588 1.00 88.38 223 ILE A O 1
ATOM 1716 N N . THR A 1 224 ? -3.607 -0.233 18.600 1.00 83.75 224 THR A N 1
ATOM 1717 C CA . THR A 1 224 ? -2.783 -0.441 17.401 1.00 83.75 224 THR A CA 1
ATOM 1718 C C . THR A 1 224 ? -3.639 -0.344 16.137 1.00 83.75 224 THR A C 1
ATOM 1720 O O . THR A 1 224 ? -4.868 -0.382 16.190 1.00 83.75 224 THR A O 1
ATOM 1723 N N . VAL A 1 225 ? -3.002 -0.305 14.963 1.00 78.19 225 VAL A N 1
ATOM 1724 C CA . VAL A 1 225 ? -3.718 -0.420 13.678 1.00 78.19 225 VAL A CA 1
ATOM 1725 C C . VAL A 1 225 ? -4.523 -1.726 13.604 1.00 78.19 225 VAL A C 1
ATOM 1727 O O . VAL A 1 225 ? -5.656 -1.723 13.129 1.00 78.19 225 VAL A O 1
ATOM 1730 N N . ARG A 1 226 ? -3.971 -2.838 14.115 1.00 83.56 226 ARG A N 1
ATOM 1731 C CA . ARG A 1 226 ? -4.656 -4.141 14.171 1.00 83.56 226 ARG A CA 1
ATOM 1732 C C . ARG A 1 226 ? -5.880 -4.087 15.088 1.00 83.56 226 ARG A C 1
ATOM 1734 O O . ARG A 1 226 ? -6.941 -4.549 14.687 1.00 83.56 226 ARG A O 1
ATOM 1741 N N . GLY A 1 227 ? -5.747 -3.488 16.272 1.00 87.69 227 GLY A N 1
ATOM 1742 C CA . GLY A 1 227 ? -6.854 -3.327 17.218 1.00 87.69 227 GLY A CA 1
ATOM 1743 C C . GLY A 1 227 ? -7.978 -2.448 16.677 1.00 87.69 227 GLY A C 1
ATOM 1744 O O . GLY A 1 227 ? -9.143 -2.788 16.851 1.00 87.69 227 GLY A O 1
ATOM 1745 N N . ARG A 1 228 ? -7.638 -1.366 15.963 1.00 87.75 228 ARG A N 1
ATOM 1746 C CA . ARG A 1 228 ? -8.617 -0.485 15.308 1.00 87.75 228 ARG A CA 1
ATOM 1747 C C . ARG A 1 228 ? -9.399 -1.229 14.225 1.00 87.75 228 ARG A C 1
ATOM 1749 O O . ARG A 1 228 ? -10.621 -1.258 14.280 1.00 87.75 228 ARG A O 1
ATOM 1756 N N . LYS A 1 229 ? -8.702 -1.938 13.327 1.00 84.62 229 LYS A N 1
ATOM 1757 C CA . LYS A 1 229 ? -9.339 -2.790 12.305 1.00 84.62 229 LYS A CA 1
ATOM 1758 C C . LYS A 1 229 ? -10.265 -3.845 12.919 1.00 84.62 229 LYS A C 1
ATOM 1760 O O . LYS A 1 229 ? -11.360 -4.055 12.413 1.00 84.62 229 LYS A O 1
ATOM 1765 N N . ALA A 1 230 ? -9.835 -4.497 14.000 1.00 90.12 230 ALA A N 1
ATOM 1766 C CA . ALA A 1 230 ? -10.639 -5.506 14.686 1.00 90.12 230 ALA A CA 1
ATOM 1767 C C . ALA A 1 230 ? -11.902 -4.900 15.325 1.00 90.12 230 ALA A C 1
ATOM 1769 O O . ALA A 1 230 ? -12.990 -5.453 15.188 1.00 90.12 230 ALA A O 1
ATOM 1770 N N . LEU A 1 231 ? -11.770 -3.741 15.979 1.00 92.50 231 LEU A N 1
ATOM 1771 C CA . LEU A 1 231 ? -12.893 -3.019 16.572 1.00 92.50 231 LEU A CA 1
ATOM 1772 C C . LEU A 1 231 ? -13.901 -2.558 15.509 1.00 92.50 231 LEU A C 1
ATOM 1774 O O . LEU A 1 231 ? -15.102 -2.730 15.701 1.00 92.50 231 LEU A O 1
ATOM 1778 N N . ASP A 1 232 ? -13.430 -2.004 14.393 1.00 87.19 232 ASP A N 1
ATOM 1779 C CA . ASP A 1 232 ? -14.300 -1.545 13.306 1.00 87.19 232 ASP A CA 1
ATOM 1780 C C . ASP A 1 232 ? -14.991 -2.717 12.597 1.00 87.19 232 ASP A C 1
ATOM 1782 O O . ASP A 1 232 ? -16.193 -2.656 12.340 1.00 87.19 232 ASP A O 1
ATOM 1786 N N . GLY A 1 233 ? -14.280 -3.829 12.383 1.00 87.25 233 GLY A N 1
ATOM 1787 C CA . GLY A 1 233 ? -14.872 -5.071 11.882 1.00 87.25 233 GLY A CA 1
ATOM 1788 C C . GLY A 1 233 ? -15.976 -5.611 12.796 1.00 87.25 233 GLY A C 1
ATOM 1789 O O . GLY A 1 233 ? -17.035 -5.997 12.312 1.00 87.25 233 GLY A O 1
ATOM 1790 N N . ALA A 1 234 ? -15.781 -5.573 14.118 1.00 90.75 234 ALA A N 1
ATOM 1791 C CA . ALA A 1 234 ? -16.811 -5.985 15.070 1.00 90.75 234 ALA A CA 1
ATOM 1792 C C . ALA A 1 234 ? -18.021 -5.038 15.092 1.00 90.75 234 ALA A C 1
ATOM 1794 O O . ALA A 1 234 ? -19.153 -5.510 15.159 1.00 90.75 234 ALA A O 1
ATOM 1795 N N . LYS A 1 235 ? -17.813 -3.714 14.997 1.00 87.44 235 LYS A N 1
ATOM 1796 C CA . LYS A 1 235 ? -18.919 -2.747 14.859 1.00 87.44 235 LYS A CA 1
ATOM 1797 C C . LYS A 1 235 ? -19.752 -3.041 13.610 1.00 87.44 235 LYS A C 1
ATOM 1799 O O . LYS A 1 235 ? -20.976 -2.998 13.696 1.00 87.44 235 LYS A O 1
ATOM 1804 N N . LYS A 1 236 ? -19.088 -3.350 12.491 1.00 85.50 236 LYS A N 1
ATOM 1805 C CA . LYS A 1 236 ? -19.741 -3.716 11.232 1.00 85.50 236 LYS A CA 1
ATOM 1806 C C . LYS A 1 236 ? -20.531 -5.018 11.366 1.00 85.50 236 LYS A C 1
ATOM 1808 O O . LYS A 1 236 ? -21.715 -5.015 11.082 1.00 85.50 236 LYS A O 1
ATOM 1813 N N . LEU A 1 237 ? -19.925 -6.076 11.908 1.00 85.75 237 LEU A N 1
ATOM 1814 C CA . LEU A 1 237 ? -20.606 -7.356 12.139 1.00 85.75 237 LEU A CA 1
ATOM 1815 C C . LEU A 1 237 ? -21.885 -7.194 12.977 1.00 85.75 237 LEU A C 1
ATOM 1817 O O . LEU A 1 237 ? -22.916 -7.769 12.653 1.00 85.75 237 LEU A O 1
ATOM 1821 N N .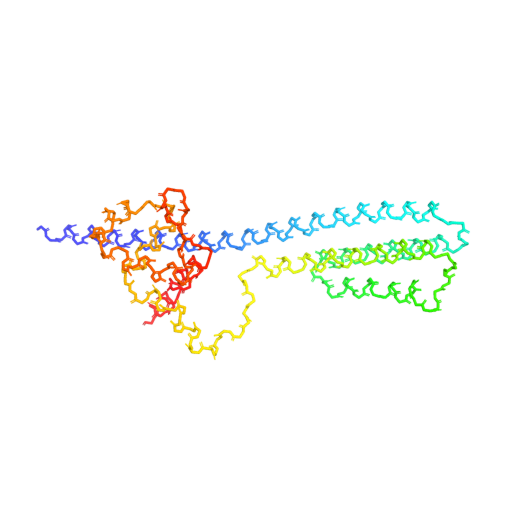 VAL A 1 238 ? -21.831 -6.392 14.046 1.00 86.94 238 VAL A N 1
ATOM 1822 C CA . VAL A 1 238 ? -23.009 -6.105 14.882 1.00 86.94 238 VAL A CA 1
ATOM 1823 C C . VAL A 1 238 ? -24.066 -5.303 14.119 1.00 86.94 238 VAL A C 1
ATOM 1825 O O . VAL A 1 238 ? -25.252 -5.530 14.331 1.00 86.94 238 VAL A O 1
ATOM 1828 N N . ALA A 1 239 ? -23.661 -4.366 13.258 1.00 78.88 239 ALA A N 1
ATOM 1829 C CA . ALA A 1 239 ? -24.592 -3.618 12.416 1.00 78.88 239 ALA A CA 1
ATOM 1830 C C . ALA A 1 239 ? -25.266 -4.524 11.376 1.00 78.88 239 ALA A C 1
ATOM 1832 O O . ALA A 1 239 ? -26.472 -4.418 11.197 1.00 78.88 239 ALA A O 1
ATOM 1833 N N . ASP A 1 240 ? -24.508 -5.433 10.763 1.00 78.81 240 ASP A N 1
ATOM 1834 C CA . ASP A 1 240 ? -24.998 -6.360 9.743 1.00 78.81 240 ASP A CA 1
ATOM 1835 C C . ASP A 1 240 ? -25.974 -7.394 10.345 1.00 78.81 240 ASP A C 1
ATOM 1837 O O . ASP A 1 240 ? -27.013 -7.668 9.758 1.00 78.81 240 ASP A O 1
ATOM 1841 N N . ILE A 1 241 ? -25.686 -7.931 11.542 1.00 84.62 241 ILE A N 1
ATOM 1842 C CA . ILE A 1 241 ? -26.565 -8.902 12.233 1.00 84.62 241 ILE A CA 1
ATOM 1843 C C . ILE A 1 241 ? -27.779 -8.218 12.887 1.00 84.62 241 ILE A C 1
ATOM 1845 O O . ILE A 1 241 ? -28.832 -8.824 13.031 1.00 84.62 241 ILE A O 1
ATOM 1849 N N . GLY A 1 242 ? -27.648 -6.960 13.313 1.00 66.19 242 GLY A N 1
ATOM 1850 C CA . GLY A 1 242 ? -28.723 -6.210 13.974 1.00 66.19 242 GLY A CA 1
ATOM 1851 C C . GLY A 1 242 ? -29.767 -5.598 13.031 1.00 66.19 242 GLY A C 1
ATOM 1852 O O . GLY A 1 242 ? -30.586 -4.810 13.501 1.00 66.19 242 GLY A O 1
ATOM 1853 N N . GLN A 1 243 ? -29.694 -5.883 11.725 1.00 50.19 243 GLN A N 1
ATOM 1854 C CA . GLN A 1 243 ? -30.645 -5.434 10.697 1.00 50.19 243 GLN A CA 1
ATOM 1855 C C . GLN A 1 243 ? -31.691 -6.501 10.306 1.00 50.19 243 GLN A C 1
ATOM 1857 O O . GLN A 1 243 ? -32.485 -6.247 9.398 1.00 50.19 243 GLN A O 1
ATOM 1862 N N . GLU A 1 244 ? -31.720 -7.652 10.987 1.00 41.03 244 GLU A N 1
ATOM 1863 C CA . GLU A 1 244 ? -32.815 -8.645 10.940 1.00 41.03 244 GLU A CA 1
ATOM 1864 C C . GLU A 1 244 ? -33.850 -8.403 12.050 1.00 41.03 244 GLU A C 1
ATOM 1866 O O . GLU A 1 244 ? -35.058 -8.592 11.771 1.00 41.03 244 GLU A O 1
#